Protein AF-A0A7S0FZW3-F1 (afdb_monomer)

InterPro domains:
  IPR008166 Glycosyltransferase family 92 [PF01697] (112-172)

Secondary structure (DSSP, 8-state):
-----TTTTTS-EEEEETT-PBPSEEEEEEEETTEEEEEEE-SSTTSTT--SPEEEEEEESSHHHHHTT-BPPPEEEPPP--------PP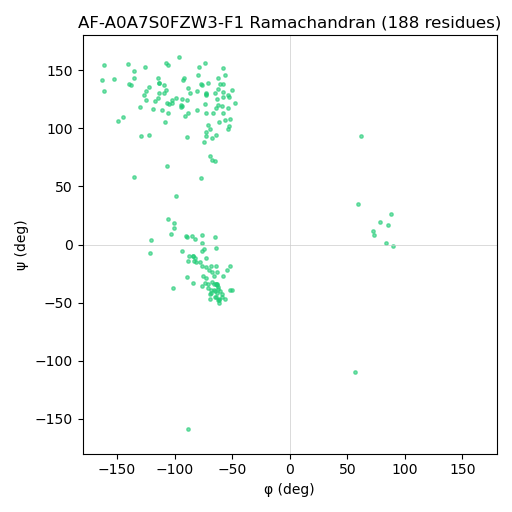P-------------------EEEEETHHHHHT-SS-HHHHHHHHHHHHHHTT--EEEEE-SSSGGGGGGTTHHHHHTTSEEEETTTTTTT-GGGSTTS--

Organism: NCBI:txid73915

Foldseek 3Di:
DDQAAQCPQVFAKWKAWPVGQTFPGWHFPDDDRRDTDIDTDGPPLPDPVQQDWIWMKMATPDPVRVVVVRIDDIDTDHRDDPPPPPPPPPPDDDDDDDPDPDPPPPPDQQEDEDECPSLVVVDDPDSLVVVVVVLVVVVVVRRQAYEYEYQAQCNCPVNSCVVCVVVRRYDYHHNPPVVVDPVVVVVPPD

Structure (mmCIF, N/CA/C/O backbone):
data_AF-A0A7S0FZW3-F1
#
_entry.id   AF-A0A7S0FZW3-F1
#
loop_
_atom_site.group_PDB
_atom_site.id
_atom_site.type_symbol
_atom_site.label_atom_id
_atom_site.label_alt_id
_atom_site.label_comp_id
_atom_site.label_asym_id
_atom_site.label_entity_id
_atom_site.label_seq_id
_atom_site.pdbx_PDB_ins_code
_atom_site.Cartn_x
_atom_site.Cartn_y
_atom_site.Cartn_z
_atom_site.occupancy
_atom_site.B_iso_or_equiv
_atom_site.auth_seq_id
_atom_site.auth_comp_id
_atom_site.auth_asym_id
_atom_site.auth_atom_id
_atom_site.pdbx_PDB_model_num
ATOM 1 N N . LEU A 1 1 ? 1.209 11.512 -8.986 1.00 34.34 1 LEU A N 1
ATOM 2 C CA . LEU A 1 1 ? 0.352 10.322 -9.179 1.00 34.34 1 LEU A CA 1
ATOM 3 C C . LEU A 1 1 ? 0.423 9.905 -10.641 1.00 34.34 1 LEU A C 1
ATOM 5 O O . LEU A 1 1 ? 0.212 10.753 -11.498 1.00 34.34 1 LEU A O 1
ATOM 9 N N . PHE A 1 2 ? 0.761 8.651 -10.934 1.00 38.25 2 PHE A N 1
ATOM 10 C CA . PHE A 1 2 ? 0.705 8.128 -12.300 1.00 38.25 2 PHE A CA 1
ATOM 11 C C . PHE A 1 2 ? -0.748 7.747 -12.602 1.00 38.25 2 PHE A C 1
ATOM 13 O O . PHE A 1 2 ? -1.293 6.865 -11.946 1.00 38.25 2 PHE A O 1
ATOM 20 N N . GLN A 1 3 ? -1.390 8.416 -13.561 1.00 38.31 3 GLN A N 1
ATOM 21 C CA . GLN A 1 3 ? -2.618 7.902 -14.166 1.00 38.31 3 GLN A CA 1
ATOM 22 C C . GLN A 1 3 ? -2.209 6.731 -15.059 1.00 38.31 3 GLN A C 1
ATOM 24 O O . GLN A 1 3 ? -1.810 6.943 -16.201 1.00 38.31 3 GLN A O 1
ATOM 29 N N . THR A 1 4 ? -2.238 5.497 -14.550 1.00 41.47 4 THR A N 1
ATOM 30 C CA . THR A 1 4 ? -2.161 4.362 -15.474 1.00 41.47 4 THR A CA 1
ATOM 31 C C . THR A 1 4 ? -3.500 4.268 -16.194 1.00 41.47 4 THR A C 1
ATOM 33 O O . THR A 1 4 ? -4.560 4.358 -15.576 1.00 41.47 4 THR A O 1
ATOM 36 N N . LEU A 1 5 ? -3.470 4.188 -17.522 1.00 49.91 5 LEU A N 1
ATOM 37 C CA . LEU A 1 5 ? -4.684 4.000 -18.309 1.00 49.91 5 LEU A CA 1
ATOM 38 C C . LEU A 1 5 ? -5.376 2.701 -17.855 1.00 49.91 5 LEU A C 1
ATOM 40 O O . LEU A 1 5 ? -4.678 1.773 -17.437 1.00 49.91 5 LEU A O 1
ATOM 44 N N . PRO A 1 6 ? -6.713 2.587 -17.982 1.00 52.00 6 PRO A N 1
ATOM 45 C CA . PRO A 1 6 ? -7.483 1.442 -17.490 1.00 52.00 6 PRO A CA 1
ATOM 46 C C . PRO A 1 6 ? -6.957 0.076 -17.939 1.00 52.00 6 PRO A C 1
ATOM 48 O O . PRO A 1 6 ? -7.303 -0.915 -17.330 1.00 52.00 6 PRO A O 1
ATOM 51 N N . GLN A 1 7 ? -6.131 -0.002 -18.985 1.00 57.62 7 GLN A N 1
ATOM 52 C CA . GLN A 1 7 ? -5.589 -1.240 -19.550 1.00 57.62 7 GLN A CA 1
ATOM 53 C C . GLN A 1 7 ? -4.257 -1.702 -18.930 1.00 57.62 7 GLN A C 1
ATOM 55 O O . GLN A 1 7 ? -3.671 -2.673 -19.402 1.00 57.62 7 GLN A O 1
ATOM 60 N N . SER A 1 8 ? -3.759 -1.053 -17.876 1.00 56.78 8 SER A N 1
ATOM 61 C CA . SER A 1 8 ? -2.472 -1.406 -17.255 1.00 56.78 8 SER A CA 1
ATOM 62 C C . SER A 1 8 ? -2.403 -2.794 -16.628 1.00 56.78 8 SER A C 1
ATOM 64 O O . SER A 1 8 ? -1.310 -3.342 -16.474 1.00 56.78 8 SER A O 1
ATOM 66 N N . TYR A 1 9 ? -3.558 -3.399 -16.351 1.00 60.62 9 TYR A N 1
ATOM 67 C CA . TYR A 1 9 ? -3.665 -4.790 -15.922 1.00 60.62 9 TYR A CA 1
ATOM 68 C C . TYR A 1 9 ? -3.486 -5.804 -17.068 1.00 60.62 9 TYR A C 1
ATOM 70 O O . TYR A 1 9 ? -3.218 -6.971 -16.798 1.00 60.62 9 TYR A O 1
ATOM 78 N N . LEU A 1 10 ? -3.629 -5.386 -18.334 1.00 65.81 10 LEU A N 1
ATOM 79 C CA . LEU A 1 10 ? -3.503 -6.262 -19.509 1.00 65.81 10 LEU A CA 1
ATOM 80 C C . LEU A 1 10 ? -2.068 -6.375 -20.027 1.00 65.81 10 LEU A C 1
ATOM 82 O O . LEU A 1 10 ? -1.787 -7.246 -20.851 1.00 65.81 10 LEU A O 1
ATOM 86 N N . THR A 1 11 ? -1.161 -5.499 -19.589 1.00 73.12 11 THR A N 1
ATOM 87 C CA . THR A 1 11 ? 0.237 -5.557 -20.018 1.00 73.12 11 THR A CA 1
ATOM 88 C C . THR A 1 11 ? 1.073 -6.381 -19.051 1.00 73.12 11 THR A C 1
ATOM 90 O O . THR A 1 11 ? 0.934 -6.296 -17.831 1.00 73.12 11 THR A O 1
ATOM 93 N N . GLN A 1 12 ? 2.000 -7.153 -19.609 1.00 81.56 12 GLN A N 1
ATOM 94 C CA . GLN A 1 12 ? 3.114 -7.669 -18.832 1.00 81.56 12 GLN A CA 1
ATOM 95 C C . GLN A 1 12 ? 4.054 -6.511 -18.505 1.00 81.56 12 GLN A C 1
ATOM 97 O O . GLN A 1 12 ? 4.295 -5.627 -19.334 1.00 81.56 12 GLN A O 1
ATOM 102 N N . TRP A 1 13 ? 4.552 -6.514 -17.277 1.00 82.88 13 TRP A N 1
ATOM 103 C CA . TRP A 1 13 ? 5.541 -5.561 -16.797 1.00 82.88 13 TRP A CA 1
ATOM 104 C C . TRP A 1 13 ? 6.887 -6.260 -16.711 1.00 82.88 13 TRP A C 1
ATOM 106 O O . TRP A 1 13 ? 6.943 -7.476 -16.520 1.00 82.88 13 TRP A O 1
ATOM 116 N N . ARG A 1 14 ? 7.963 -5.488 -16.815 1.00 85.88 14 ARG A N 1
ATOM 117 C CA . ARG A 1 14 ? 9.344 -5.924 -16.647 1.00 85.88 14 ARG A CA 1
ATOM 118 C C . ARG A 1 14 ? 10.011 -5.057 -15.590 1.00 85.88 14 ARG A C 1
ATOM 120 O O . ARG A 1 14 ? 9.947 -3.829 -15.657 1.00 85.88 14 ARG A O 1
ATOM 127 N N . CYS A 1 15 ? 10.686 -5.701 -14.644 1.00 86.69 15 CYS A N 1
ATOM 128 C CA . CYS A 1 15 ? 11.490 -5.017 -13.639 1.00 86.69 15 CYS A CA 1
ATOM 129 C C . CYS A 1 15 ? 12.980 -5.242 -13.893 1.00 86.69 15 CYS A C 1
ATOM 131 O O . CYS A 1 15 ? 13.410 -6.356 -14.203 1.00 86.69 15 CYS A O 1
ATOM 133 N N . ARG A 1 16 ? 13.777 -4.182 -13.762 1.00 85.06 16 ARG A N 1
ATOM 134 C CA . ARG A 1 16 ? 15.232 -4.225 -13.952 1.00 85.06 16 ARG A CA 1
ATOM 135 C C . ARG A 1 16 ? 15.941 -3.456 -12.851 1.00 85.06 16 ARG A C 1
ATOM 137 O O . ARG A 1 16 ? 15.411 -2.458 -12.360 1.00 85.06 16 ARG A O 1
ATOM 144 N N . THR A 1 17 ? 17.149 -3.884 -12.509 1.00 84.31 17 THR A N 1
ATOM 145 C CA . THR A 1 17 ? 18.058 -3.098 -11.669 1.00 84.31 17 THR A CA 1
ATOM 146 C C . THR A 1 17 ? 19.054 -2.310 -12.527 1.00 84.31 17 THR A C 1
ATOM 148 O O . THR A 1 17 ? 19.250 -2.610 -13.709 1.00 84.31 17 THR A O 1
ATOM 151 N N . GLY A 1 18 ? 19.680 -1.281 -11.947 1.00 77.56 18 GLY A N 1
ATOM 152 C CA . GLY A 1 18 ? 20.695 -0.450 -12.612 1.00 77.56 18 GLY A CA 1
ATOM 153 C C . GLY A 1 18 ? 21.905 -1.228 -13.127 1.00 77.56 18 GLY A C 1
ATOM 154 O O . GLY A 1 18 ? 22.468 -0.847 -14.149 1.00 77.56 18 GLY A O 1
ATOM 155 N N . ASP A 1 19 ? 22.226 -2.357 -12.497 1.00 73.06 19 ASP A N 1
ATOM 156 C CA . ASP A 1 19 ? 23.345 -3.226 -12.884 1.00 73.06 19 ASP A CA 1
ATOM 157 C C . ASP A 1 19 ? 22.981 -4.176 -14.036 1.00 73.06 19 ASP A C 1
ATOM 159 O O . ASP A 1 19 ? 23.765 -5.031 -14.438 1.00 73.06 19 ASP A O 1
ATOM 163 N N . GLY A 1 20 ? 21.771 -4.036 -14.586 1.00 66.69 20 GLY A N 1
ATOM 164 C CA . GLY A 1 20 ? 21.302 -4.822 -15.718 1.00 66.69 20 GLY A CA 1
ATOM 165 C C . GLY A 1 20 ? 20.729 -6.187 -15.347 1.00 66.69 20 GLY A C 1
ATOM 166 O O . GLY A 1 20 ? 20.275 -6.883 -16.256 1.00 66.69 20 GLY A O 1
ATOM 167 N N . ALA A 1 21 ? 20.671 -6.550 -14.058 1.00 66.38 21 ALA A N 1
ATOM 168 C CA . ALA A 1 21 ? 19.979 -7.759 -13.629 1.00 66.38 21 ALA A CA 1
ATOM 169 C C . ALA A 1 21 ? 18.486 -7.640 -13.978 1.00 66.38 21 ALA A C 1
ATOM 171 O O . ALA A 1 21 ? 17.781 -6.704 -13.573 1.00 66.38 21 ALA A O 1
ATOM 172 N N . LEU A 1 22 ? 18.025 -8.576 -14.802 1.00 62.41 22 LEU A N 1
ATOM 173 C CA . LEU A 1 22 ? 16.634 -8.701 -15.203 1.00 62.41 22 LEU A CA 1
ATOM 174 C C . LEU A 1 22 ? 15.899 -9.543 -14.164 1.00 62.41 22 LEU A C 1
ATOM 176 O O . LEU A 1 22 ? 16.344 -10.629 -13.805 1.00 62.41 22 LEU A O 1
ATOM 180 N N . SER A 1 23 ? 14.759 -9.041 -13.694 1.00 62.69 23 SER A N 1
ATOM 181 C CA . SER A 1 23 ? 13.831 -9.844 -12.903 1.00 62.69 23 SER A CA 1
ATOM 182 C C . SER A 1 23 ? 13.320 -11.020 -13.745 1.00 62.69 23 SER A C 1
ATOM 184 O O . SER A 1 23 ? 12.925 -10.825 -14.896 1.00 62.69 23 SER A O 1
ATOM 186 N N . SER A 1 24 ? 13.312 -12.228 -13.168 1.00 55.97 24 SER A N 1
ATOM 187 C CA . SER A 1 24 ? 12.840 -13.453 -13.833 1.00 55.97 24 SER A CA 1
ATOM 188 C C . SER A 1 24 ? 11.322 -13.460 -14.046 1.00 55.97 24 SER A C 1
ATOM 190 O O . SER A 1 24 ? 10.818 -14.148 -14.932 1.00 55.97 24 SER A O 1
ATOM 192 N N . SER A 1 25 ? 10.573 -12.675 -13.264 1.00 58.31 25 SER A N 1
ATOM 193 C CA . SER A 1 25 ? 9.135 -12.489 -13.452 1.00 58.31 25 SER A CA 1
ATOM 194 C C . SER A 1 25 ? 8.622 -11.234 -12.750 1.00 58.31 25 SER A C 1
ATOM 196 O O . SER A 1 25 ? 8.853 -11.030 -11.553 1.00 58.31 25 SER A O 1
ATOM 198 N N . SER A 1 26 ? 7.840 -10.440 -13.484 1.00 61.84 26 SER A N 1
ATOM 199 C CA . SER A 1 26 ? 6.934 -9.462 -12.890 1.00 61.84 26 SER A CA 1
ATOM 200 C C . SER A 1 26 ? 5.491 -9.792 -13.219 1.00 61.84 26 SER A C 1
ATOM 202 O O . SER A 1 26 ? 5.115 -9.916 -14.381 1.00 61.84 26 SER A O 1
ATOM 204 N N . SER A 1 27 ? 4.681 -9.954 -12.177 1.00 64.19 27 SER A N 1
ATOM 205 C CA . SER A 1 27 ? 3.242 -10.188 -12.305 1.00 64.19 27 SER A CA 1
ATOM 206 C C . SER A 1 27 ? 2.482 -9.002 -11.733 1.00 64.19 27 SER A C 1
ATOM 208 O O . SER A 1 27 ? 2.897 -8.407 -10.733 1.00 64.19 27 SER A O 1
ATOM 210 N N . VAL A 1 28 ? 1.369 -8.653 -12.376 1.00 62.56 28 VAL A N 1
ATOM 211 C CA . VAL A 1 28 ? 0.389 -7.746 -11.781 1.00 62.56 28 VAL A CA 1
ATOM 212 C C . VAL A 1 28 ? -0.323 -8.536 -10.690 1.00 62.56 28 VAL A C 1
ATOM 214 O O . VAL A 1 28 ? -1.001 -9.520 -10.971 1.00 62.56 28 VAL A O 1
ATOM 217 N N . VAL A 1 29 ? -0.114 -8.144 -9.438 1.00 58.38 29 VAL A N 1
ATOM 218 C CA . VAL A 1 29 ? -0.693 -8.812 -8.264 1.00 58.38 29 VAL A CA 1
ATOM 219 C C . VAL A 1 29 ? -2.109 -8.317 -7.997 1.00 58.38 29 VAL A C 1
ATOM 221 O O . VAL A 1 29 ? -2.945 -9.071 -7.513 1.00 58.38 29 VAL A O 1
ATOM 224 N N . SER A 1 30 ? -2.382 -7.048 -8.296 1.00 52.97 30 SER A N 1
ATOM 225 C CA . SER A 1 30 ? -3.688 -6.426 -8.093 1.00 52.97 30 SER A CA 1
ATOM 226 C C . SER A 1 30 ? -3.808 -5.157 -8.934 1.00 52.97 30 SER A C 1
ATOM 228 O O . SER A 1 30 ? -2.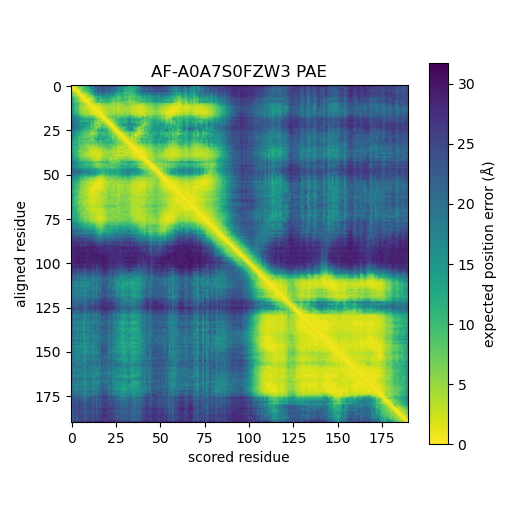797 -4.527 -9.257 1.00 52.97 30 SER A O 1
ATOM 230 N N . PHE A 1 31 ? -5.034 -4.775 -9.280 1.00 60.56 31 PHE A N 1
ATOM 231 C CA . PHE A 1 31 ? -5.335 -3.515 -9.949 1.00 60.56 31 PHE A CA 1
ATOM 232 C C . PHE A 1 31 ? -6.549 -2.852 -9.294 1.00 60.56 31 PHE A C 1
ATOM 234 O O . PHE A 1 31 ? -7.492 -3.525 -8.882 1.00 60.56 31 PHE A O 1
ATOM 241 N N . SER A 1 32 ? -6.533 -1.525 -9.205 1.00 50.16 32 SER A N 1
ATOM 242 C CA . SER A 1 32 ? -7.688 -0.724 -8.797 1.00 50.16 32 SER A CA 1
ATOM 243 C C . SER A 1 32 ? -7.683 0.584 -9.576 1.00 50.16 32 SER A C 1
ATOM 245 O O . SER A 1 32 ? -6.800 1.424 -9.392 1.00 50.16 32 SER A O 1
ATOM 247 N N . GLY A 1 33 ? -8.635 0.735 -10.500 1.00 63.0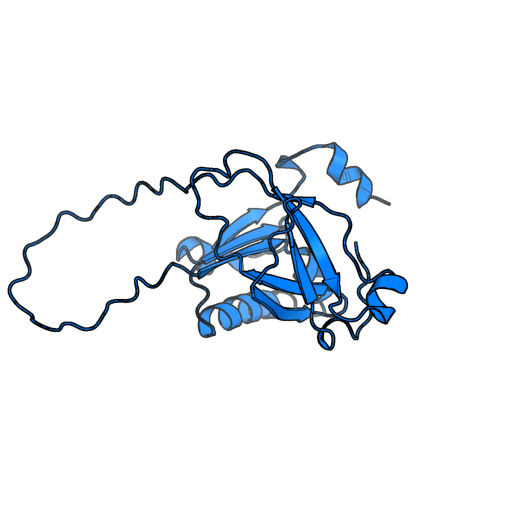3 33 GLY A N 1
ATOM 248 C CA . GLY A 1 33 ? -8.723 1.899 -11.381 1.00 63.03 33 GLY A CA 1
ATOM 249 C C . GLY A 1 33 ? -7.441 2.117 -12.190 1.00 63.03 33 GLY A C 1
ATOM 250 O O . GLY A 1 33 ? -7.132 1.347 -13.094 1.00 63.03 33 GLY A O 1
ATOM 251 N N . THR A 1 34 ? -6.706 3.179 -11.855 1.00 56.12 34 THR A N 1
ATOM 252 C CA . THR A 1 34 ? -5.451 3.595 -12.502 1.00 56.12 34 THR A CA 1
ATOM 253 C C . THR A 1 34 ? -4.201 3.192 -11.713 1.00 56.12 34 THR A C 1
ATOM 255 O O . THR A 1 34 ? -3.105 3.680 -12.001 1.00 56.12 34 THR A O 1
ATOM 258 N N . VAL A 1 35 ? -4.325 2.300 -10.729 1.00 61.50 35 VAL A N 1
ATOM 259 C CA . VAL A 1 35 ? -3.209 1.802 -9.915 1.00 61.50 35 VAL A CA 1
ATOM 260 C C . VAL A 1 35 ? -3.000 0.317 -10.190 1.00 61.50 35 VAL A C 1
ATOM 262 O O . VAL A 1 35 ? -3.925 -0.481 -10.043 1.00 61.50 35 VAL A O 1
ATOM 265 N N . ALA A 1 36 ? -1.773 -0.054 -10.555 1.00 66.62 36 ALA A N 1
ATOM 266 C CA . ALA A 1 36 ? -1.347 -1.441 -10.708 1.00 66.62 36 ALA A CA 1
ATOM 267 C C . ALA A 1 36 ? -0.301 -1.785 -9.641 1.00 66.62 36 ALA A C 1
ATOM 269 O O . ALA A 1 36 ? 0.681 -1.063 -9.463 1.00 66.62 36 ALA A O 1
ATOM 270 N N . LEU A 1 37 ? -0.504 -2.903 -8.945 1.00 70.94 37 LEU A N 1
ATOM 271 C CA . LEU A 1 37 ? 0.481 -3.484 -8.044 1.00 70.94 37 LEU A CA 1
ATOM 272 C C . LEU A 1 37 ? 1.333 -4.474 -8.835 1.00 70.94 37 LEU A C 1
ATOM 274 O O . LEU A 1 37 ? 0.849 -5.532 -9.237 1.00 70.94 37 LEU A O 1
ATOM 278 N N . ILE A 1 38 ? 2.601 -4.139 -9.048 1.00 76.81 38 ILE A N 1
ATOM 279 C CA . ILE A 1 38 ? 3.546 -4.976 -9.789 1.00 76.81 38 ILE A CA 1
ATOM 280 C C . ILE A 1 38 ? 4.483 -5.630 -8.782 1.00 76.81 38 ILE A C 1
ATOM 282 O O . ILE A 1 38 ? 5.184 -4.944 -8.037 1.00 76.81 38 ILE A O 1
ATOM 286 N N . ARG A 1 39 ? 4.516 -6.962 -8.760 1.00 78.62 39 ARG A N 1
ATOM 287 C CA . ARG A 1 39 ? 5.504 -7.709 -7.979 1.00 78.62 39 ARG A CA 1
ATOM 288 C C . ARG A 1 39 ? 6.684 -8.037 -8.861 1.00 78.62 39 ARG A C 1
ATOM 290 O O . ARG A 1 39 ? 6.521 -8.773 -9.824 1.00 78.62 39 ARG A O 1
ATOM 297 N N . CYS A 1 40 ? 7.852 -7.546 -8.480 1.00 80.81 40 CYS A N 1
ATOM 298 C CA . CYS A 1 40 ? 9.121 -7.866 -9.112 1.00 80.81 40 CYS A CA 1
ATOM 299 C C . CYS A 1 40 ? 9.861 -8.881 -8.241 1.00 80.81 40 CYS A C 1
ATOM 301 O O . CYS A 1 40 ? 10.123 -8.601 -7.070 1.00 80.81 40 CYS A O 1
ATOM 303 N N . ASN A 1 41 ? 10.187 -10.050 -8.788 1.00 76.69 41 ASN A N 1
ATOM 304 C CA . ASN A 1 41 ? 11.014 -11.030 -8.088 1.00 76.69 41 ASN A CA 1
ATOM 305 C C . ASN A 1 41 ? 12.458 -10.920 -8.579 1.00 76.69 41 ASN A C 1
ATOM 307 O O . ASN A 1 41 ? 12.717 -11.002 -9.780 1.00 76.69 41 ASN A O 1
ATOM 311 N N . PHE A 1 42 ? 13.397 -10.748 -7.659 1.00 73.56 42 PHE A N 1
ATOM 312 C CA . PHE A 1 42 ? 14.819 -10.728 -7.974 1.00 73.56 42 PHE A CA 1
ATOM 313 C C . PHE A 1 42 ? 15.485 -11.877 -7.228 1.00 73.56 42 PHE A C 1
ATOM 315 O O . PHE A 1 42 ? 15.455 -11.906 -6.001 1.00 73.56 42 PHE A O 1
ATOM 322 N N . GLU A 1 43 ? 16.050 -12.826 -7.966 1.00 66.81 43 GLU A N 1
ATOM 323 C CA . GLU A 1 43 ? 16.742 -13.981 -7.379 1.00 66.81 43 GLU A CA 1
ATOM 324 C C . GLU A 1 43 ? 18.121 -13.580 -6.819 1.00 66.81 43 GLU A C 1
ATOM 326 O O . GLU A 1 43 ? 18.557 -14.130 -5.814 1.00 66.81 43 GLU A O 1
ATOM 331 N N . ASP A 1 44 ? 18.737 -12.527 -7.373 1.00 64.06 44 ASP A N 1
ATOM 332 C CA . ASP A 1 44 ? 20.133 -12.156 -7.096 1.00 64.06 44 ASP A CA 1
ATOM 333 C C . ASP A 1 44 ? 20.322 -10.956 -6.145 1.00 64.06 44 ASP A C 1
ATOM 335 O O . ASP A 1 44 ? 21.439 -10.458 -5.991 1.00 64.06 44 ASP A O 1
ATOM 339 N N . LEU A 1 45 ? 19.260 -10.455 -5.498 1.00 64.19 45 LEU A N 1
ATOM 340 C CA . LEU A 1 45 ? 19.375 -9.322 -4.558 1.00 64.19 45 LEU A CA 1
ATOM 341 C C . LEU A 1 45 ? 19.784 -9.731 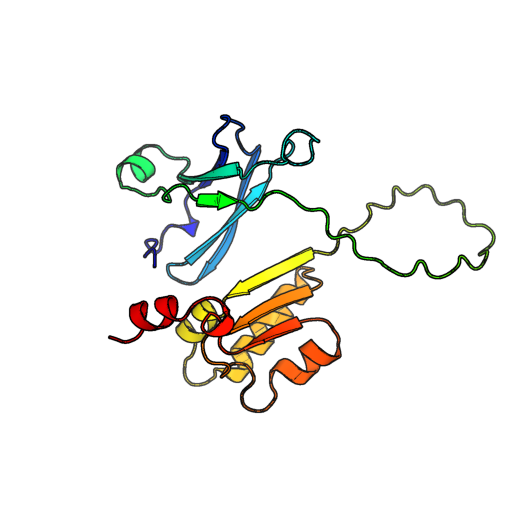-3.130 1.00 64.19 45 LEU A C 1
ATOM 343 O O . LEU A 1 45 ? 20.113 -8.859 -2.331 1.00 64.19 45 LEU A O 1
ATOM 347 N N . GLU A 1 46 ? 19.805 -11.027 -2.798 1.00 62.03 46 GLU A N 1
ATOM 348 C CA . GLU A 1 46 ? 20.181 -11.527 -1.459 1.00 62.03 46 GLU A CA 1
ATOM 349 C C . GLU A 1 46 ? 21.716 -11.696 -1.272 1.00 62.03 46 GLU A C 1
ATOM 351 O O . GLU A 1 46 ? 22.171 -12.216 -0.254 1.00 62.03 46 GLU A O 1
ATOM 356 N N . GLY A 1 47 ? 22.541 -11.250 -2.230 1.00 62.31 47 GLY A N 1
ATOM 357 C CA . GLY A 1 47 ? 24.004 -11.346 -2.154 1.00 62.31 47 GLY A CA 1
ATOM 358 C C . GLY A 1 47 ? 24.681 -10.275 -1.269 1.00 62.31 47 GLY A C 1
ATOM 359 O O . GLY A 1 47 ? 24.196 -9.145 -1.186 1.00 62.31 47 GLY A O 1
ATOM 360 N N . PRO A 1 48 ? 25.864 -10.564 -0.680 1.00 57.22 48 PRO A N 1
ATOM 361 C CA . PRO A 1 48 ? 26.633 -9.637 0.173 1.00 57.22 48 PRO A CA 1
ATOM 362 C C . PRO A 1 48 ? 27.141 -8.376 -0.553 1.00 57.22 48 PRO A C 1
ATOM 364 O O . PRO A 1 48 ? 27.746 -7.496 0.050 1.00 57.22 48 PRO A O 1
ATOM 367 N N . SER A 1 49 ? 26.908 -8.276 -1.859 1.00 56.72 49 SER A N 1
ATOM 368 C CA . SER A 1 49 ? 27.310 -7.150 -2.700 1.00 56.72 49 SER A CA 1
ATOM 369 C C . SER A 1 49 ? 26.317 -5.976 -2.667 1.00 56.72 49 SER A C 1
ATOM 371 O O . SER A 1 49 ? 26.652 -4.895 -3.143 1.00 56.72 49 SER A O 1
ATOM 373 N N . HIS A 1 50 ? 25.124 -6.140 -2.080 1.00 61.16 50 HIS A N 1
ATOM 374 C CA . HIS A 1 50 ? 24.034 -5.149 -2.154 1.00 61.16 50 HIS A CA 1
ATOM 375 C C . HIS A 1 50 ? 23.924 -4.242 -0.920 1.00 61.16 50 HIS A C 1
ATOM 377 O O . HIS A 1 50 ? 22.835 -3.917 -0.449 1.00 61.16 50 HIS A O 1
ATOM 383 N N . HIS A 1 51 ? 25.067 -3.784 -0.401 1.00 63.78 51 HIS A N 1
ATOM 384 C CA . HIS A 1 51 ? 25.118 -2.753 0.647 1.00 63.78 51 HIS A CA 1
ATOM 385 C C . HIS A 1 51 ? 24.800 -1.338 0.132 1.00 63.78 51 HIS A C 1
ATOM 387 O O . HIS A 1 51 ? 24.742 -0.384 0.910 1.00 63.78 51 HIS A O 1
ATOM 393 N N . HIS A 1 52 ? 24.593 -1.188 -1.175 1.00 69.62 52 HIS A N 1
ATOM 394 C CA . HIS A 1 52 ? 24.310 0.084 -1.824 1.00 69.62 52 HIS A CA 1
ATOM 395 C C . HIS A 1 52 ? 22.852 0.174 -2.273 1.00 69.62 52 HIS A C 1
ATOM 397 O O . HIS A 1 52 ? 22.177 -0.830 -2.485 1.00 69.62 52 HIS A O 1
ATOM 403 N N . ALA A 1 53 ? 22.364 1.406 -2.414 1.00 75.50 53 ALA A N 1
ATOM 404 C CA . ALA A 1 53 ? 21.036 1.656 -2.951 1.00 75.50 53 ALA A CA 1
ATOM 405 C C . ALA A 1 53 ? 20.959 1.170 -4.407 1.00 75.50 53 ALA A C 1
ATOM 407 O O . ALA A 1 53 ? 21.751 1.592 -5.252 1.00 75.50 53 ALA A O 1
ATOM 408 N N . VAL A 1 54 ? 19.988 0.308 -4.703 1.00 79.81 54 VAL A N 1
ATOM 409 C CA . VAL A 1 54 ? 19.801 -0.268 -6.039 1.00 79.81 54 VAL A CA 1
ATOM 410 C C . VAL A 1 54 ? 18.806 0.587 -6.813 1.00 79.81 54 VAL A C 1
ATOM 412 O O . VAL A 1 54 ? 17.687 0.818 -6.357 1.00 79.81 54 VAL A O 1
ATOM 415 N N . LYS A 1 55 ? 19.184 1.063 -8.004 1.00 83.94 55 LYS A N 1
ATOM 416 C CA . LYS A 1 55 ? 18.231 1.721 -8.913 1.00 83.94 55 LYS A CA 1
ATOM 417 C C . LYS A 1 55 ? 17.306 0.680 -9.521 1.00 83.94 55 LYS A C 1
ATOM 419 O O . LYS A 1 55 ? 17.788 -0.293 -10.093 1.00 83.94 55 LYS A O 1
ATOM 424 N N . MET A 1 56 ? 16.006 0.916 -9.443 1.00 84.00 56 MET A N 1
ATOM 425 C CA . MET A 1 56 ? 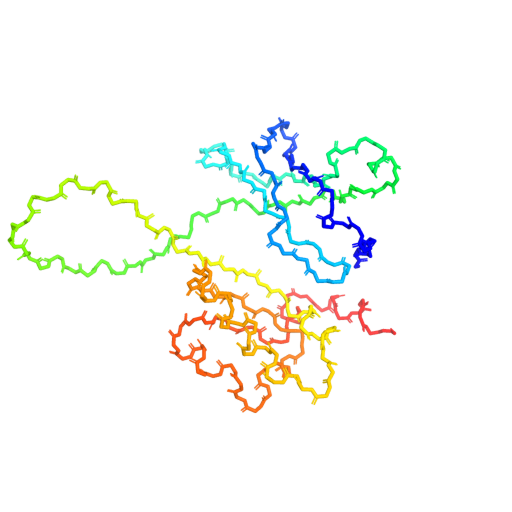14.972 0.051 -9.988 1.00 84.00 56 MET A CA 1
ATOM 426 C C . MET A 1 56 ? 14.235 0.744 -11.130 1.00 84.00 56 MET A C 1
ATOM 428 O O . MET A 1 56 ? 13.912 1.930 -11.054 1.00 84.00 56 MET A O 1
ATOM 432 N N . TYR A 1 57 ? 13.959 -0.028 -12.174 1.00 87.06 57 TYR A N 1
ATOM 433 C CA . TYR A 1 57 ? 13.210 0.367 -13.358 1.00 87.06 57 TYR A CA 1
ATOM 434 C C . TYR A 1 57 ? 12.012 -0.565 -13.497 1.00 87.06 57 TYR A C 1
ATOM 436 O O . TYR A 1 57 ? 12.155 -1.781 -13.350 1.00 87.06 57 TYR A O 1
ATOM 444 N N . VAL A 1 58 ? 10.847 0.005 -13.792 1.00 85.81 58 VAL A N 1
ATOM 445 C CA . VAL A 1 58 ? 9.609 -0.734 -14.050 1.00 85.81 58 VAL A CA 1
ATOM 446 C C . VAL A 1 58 ? 9.026 -0.208 -15.350 1.00 85.81 58 VAL A C 1
ATOM 448 O O . VAL A 1 58 ? 8.728 0.980 -15.463 1.00 85.81 58 VAL A O 1
ATOM 451 N N . GLU A 1 59 ? 8.905 -1.078 -16.341 1.00 87.62 59 GLU A N 1
ATOM 452 C CA . GLU A 1 59 ? 8.472 -0.723 -17.692 1.00 87.62 59 GLU A CA 1
ATOM 453 C C . GLU A 1 59 ? 7.539 -1.790 -18.263 1.00 87.62 59 GLU A C 1
ATOM 455 O O . GLU A 1 59 ? 7.570 -2.943 -17.833 1.00 87.62 59 GLU A O 1
ATOM 460 N N . ALA A 1 60 ? 6.687 -1.419 -19.217 1.00 85.50 60 ALA A N 1
ATOM 461 C CA . ALA A 1 60 ? 5.910 -2.399 -19.966 1.00 85.50 60 ALA A CA 1
ATOM 462 C C . ALA A 1 60 ? 6.848 -3.334 -20.752 1.00 85.50 60 ALA A C 1
ATOM 464 O O . ALA A 1 60 ? 7.871 -2.904 -21.282 1.00 85.50 60 ALA A O 1
ATOM 465 N N . ASP A 1 61 ? 6.505 -4.617 -20.855 1.00 84.81 61 ASP A N 1
ATOM 466 C CA . ASP A 1 61 ? 7.323 -5.577 -21.606 1.00 84.81 61 ASP A CA 1
ATOM 467 C C . ASP A 1 61 ? 7.303 -5.288 -23.118 1.00 84.81 61 ASP A C 1
ATOM 469 O O . ASP A 1 61 ? 8.301 -5.456 -23.823 1.00 84.81 61 ASP A O 1
ATOM 473 N N . ARG A 1 62 ? 6.172 -4.767 -23.609 1.00 84.88 62 ARG A N 1
ATOM 474 C CA . ARG A 1 62 ? 5.999 -4.385 -25.009 1.00 84.88 62 ARG A CA 1
ATOM 475 C C . ARG A 1 62 ? 6.692 -3.064 -25.334 1.00 84.88 62 ARG A C 1
ATOM 477 O O . ARG A 1 62 ? 6.632 -2.091 -24.584 1.00 84.88 62 ARG A O 1
ATOM 484 N N . GLU A 1 63 ? 7.338 -3.012 -26.493 1.00 87.06 63 GLU A N 1
ATOM 485 C CA . GLU A 1 63 ? 8.104 -1.843 -26.926 1.00 87.06 63 GLU A CA 1
ATOM 486 C C . GLU A 1 63 ? 7.237 -0.638 -27.304 1.00 87.06 63 GLU A C 1
ATOM 488 O O . GLU A 1 63 ? 7.609 0.488 -26.987 1.00 87.06 63 GLU A O 1
ATOM 493 N N . ASP A 1 64 ? 6.085 -0.860 -27.932 1.00 85.50 64 ASP A N 1
ATOM 494 C CA . ASP A 1 64 ? 5.150 0.206 -28.296 1.00 85.50 64 ASP A CA 1
ATOM 495 C C . ASP A 1 64 ? 4.638 0.949 -27.056 1.00 85.50 64 ASP A C 1
ATOM 497 O O . ASP A 1 64 ? 4.780 2.165 -26.970 1.00 85.50 64 ASP A O 1
ATOM 501 N N . LEU A 1 65 ? 4.203 0.213 -26.029 1.00 81.44 65 LEU A N 1
ATOM 502 C CA . LEU A 1 65 ? 3.774 0.805 -24.759 1.00 81.44 65 LEU A CA 1
ATOM 503 C C . LEU A 1 65 ? 4.902 1.593 -24.076 1.00 81.44 65 LEU A C 1
ATOM 505 O O . LEU A 1 65 ? 4.674 2.680 -23.548 1.00 81.44 65 LEU A O 1
ATOM 509 N N . ARG A 1 66 ? 6.146 1.097 -24.112 1.00 85.25 66 ARG A N 1
ATOM 510 C CA . ARG A 1 66 ? 7.293 1.845 -23.566 1.00 85.25 66 ARG A CA 1
ATOM 511 C C . ARG A 1 66 ? 7.539 3.159 -24.300 1.00 85.25 66 ARG A C 1
ATOM 513 O O . ARG A 1 66 ? 7.809 4.161 -23.641 1.00 85.25 66 ARG A O 1
ATOM 520 N N . ARG A 1 67 ? 7.437 3.172 -25.635 1.00 82.44 67 ARG A N 1
ATOM 521 C CA . ARG A 1 67 ? 7.555 4.408 -26.433 1.00 82.44 67 ARG A CA 1
ATOM 522 C C . ARG A 1 67 ? 6.444 5.399 -26.099 1.00 82.44 67 ARG A C 1
ATOM 524 O O . ARG A 1 67 ? 6.712 6.59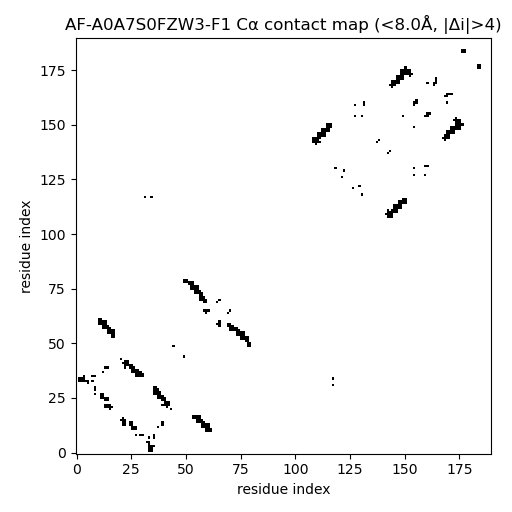4 -26.038 1.00 82.44 67 ARG A O 1
ATOM 531 N N . ASP A 1 68 ? 5.259 4.893 -25.776 1.00 81.50 68 ASP A N 1
ATOM 532 C CA . ASP A 1 68 ? 4.116 5.685 -25.313 1.00 81.50 68 ASP A CA 1
ATOM 533 C C . ASP A 1 68 ? 4.242 6.134 -23.842 1.00 81.50 68 ASP A C 1
ATOM 535 O O . ASP A 1 68 ? 3.304 6.681 -23.263 1.00 81.50 68 ASP A O 1
ATOM 539 N N . GLY A 1 69 ? 5.401 5.916 -23.212 1.00 80.94 69 GLY A N 1
ATOM 540 C CA . GLY A 1 69 ? 5.696 6.397 -21.866 1.00 80.94 69 GLY A CA 1
ATOM 541 C C . GLY A 1 69 ? 5.216 5.479 -20.745 1.00 80.94 69 GLY A C 1
ATOM 542 O O . GLY A 1 69 ? 5.180 5.906 -19.591 1.00 80.94 69 GLY A O 1
ATOM 543 N N . TRP A 1 70 ? 4.894 4.215 -21.035 1.00 78.81 70 TRP A N 1
ATOM 544 C CA . TRP A 1 70 ? 4.562 3.205 -20.022 1.00 78.81 70 TRP A CA 1
ATOM 545 C C . TRP A 1 70 ? 5.815 2.665 -19.323 1.00 78.81 70 TRP A C 1
ATOM 547 O O . TRP A 1 70 ? 6.111 1.468 -19.314 1.00 78.81 70 TRP A O 1
ATOM 557 N N . ALA A 1 71 ? 6.571 3.586 -18.740 1.00 82.81 71 ALA A N 1
ATOM 558 C CA . ALA A 1 71 ? 7.745 3.328 -17.936 1.00 82.81 71 ALA A CA 1
ATOM 559 C C . ALA A 1 71 ? 7.747 4.270 -16.733 1.00 82.81 71 ALA A C 1
ATOM 561 O O . ALA A 1 71 ? 7.438 5.460 -16.831 1.00 82.81 71 ALA A O 1
ATOM 562 N N . MET A 1 72 ? 8.106 3.734 -15.575 1.00 79.56 72 MET A N 1
ATOM 563 C CA . MET A 1 72 ? 8.295 4.531 -14.375 1.00 79.56 72 MET A CA 1
ATOM 564 C C . MET A 1 72 ? 9.657 5.218 -14.421 1.00 79.56 72 MET A C 1
ATOM 566 O O . MET A 1 72 ? 10.649 4.652 -14.888 1.00 79.56 72 MET A O 1
ATOM 570 N N . LYS A 1 73 ? 9.727 6.433 -13.866 1.00 79.31 73 LYS A N 1
ATOM 571 C CA . LYS A 1 73 ? 11.022 7.044 -13.555 1.00 79.31 73 LYS A CA 1
ATOM 572 C C . LYS A 1 73 ? 11.782 6.116 -12.601 1.00 79.31 73 LYS A C 1
ATOM 574 O O . LYS A 1 73 ? 11.160 5.589 -11.675 1.00 79.31 73 LYS A O 1
ATOM 579 N N . PRO A 1 74 ? 13.096 5.925 -12.798 1.00 82.00 74 PRO A N 1
ATOM 580 C CA . PRO A 1 74 ? 13.867 5.065 -11.922 1.00 82.00 74 PRO A CA 1
ATOM 581 C C . PRO A 1 74 ? 13.833 5.588 -10.491 1.00 82.00 74 PRO A C 1
ATOM 583 O O . PRO A 1 74 ? 13.961 6.793 -10.259 1.00 82.00 74 PRO A O 1
ATOM 586 N N . PHE A 1 75 ? 13.690 4.675 -9.540 1.00 78.75 75 PHE A N 1
ATOM 587 C CA . PHE A 1 75 ? 13.690 4.981 -8.114 1.00 78.75 75 PHE A CA 1
ATOM 588 C C . PHE A 1 75 ? 14.728 4.128 -7.389 1.00 78.75 75 PHE A C 1
ATOM 590 O O . PHE A 1 75 ? 15.114 3.058 -7.855 1.00 78.75 75 PHE A O 1
ATOM 597 N N . LEU A 1 76 ? 15.235 4.642 -6.272 1.00 76.12 76 LEU A N 1
ATOM 598 C CA . LEU A 1 76 ? 16.237 3.957 -5.464 1.00 76.12 76 LEU A CA 1
ATOM 599 C C . LEU A 1 76 ? 15.535 3.076 -4.437 1.00 76.12 76 LEU A C 1
ATOM 601 O O . LEU A 1 76 ? 14.729 3.563 -3.646 1.00 76.12 76 LEU A O 1
ATOM 605 N N . LEU A 1 77 ? 15.865 1.790 -4.438 1.00 74.56 77 LEU A N 1
ATOM 606 C CA . LEU A 1 77 ? 15.560 0.903 -3.331 1.00 74.56 77 LEU A CA 1
ATOM 607 C C . LEU A 1 77 ? 16.543 1.187 -2.199 1.00 74.56 77 LEU A C 1
ATOM 609 O O . LEU A 1 77 ? 17.746 1.354 -2.432 1.00 74.56 77 LEU A O 1
ATOM 613 N N . CYS A 1 78 ? 16.028 1.238 -0.973 1.00 68.44 78 CYS A N 1
ATOM 614 C CA . CYS A 1 78 ? 16.870 1.306 0.212 1.00 68.44 78 CYS A CA 1
ATOM 615 C C . CYS A 1 78 ? 17.844 0.117 0.224 1.00 68.44 78 CYS A C 1
ATOM 617 O O . CYS A 1 78 ? 17.455 -0.976 -0.203 1.00 68.44 78 CYS A O 1
ATOM 619 N N . PRO A 1 79 ? 19.076 0.301 0.735 1.00 67.44 79 PRO A N 1
ATOM 620 C CA . PRO A 1 79 ? 19.974 -0.814 0.987 1.00 67.44 79 PRO A CA 1
ATOM 621 C C . PRO A 1 79 ? 19.235 -1.878 1.788 1.00 67.44 79 PRO A C 1
ATOM 623 O O . PRO A 1 79 ? 18.546 -1.559 2.765 1.00 67.44 79 PRO A O 1
ATOM 626 N N . TRP A 1 80 ? 19.354 -3.133 1.365 1.00 59.97 80 TRP A N 1
ATOM 627 C CA . TRP A 1 80 ? 18.746 -4.214 2.114 1.00 59.97 80 TRP A CA 1
ATOM 628 C C . TRP A 1 80 ? 19.423 -4.288 3.482 1.00 59.97 80 TRP A C 1
ATOM 630 O O . TRP A 1 80 ? 20.628 -4.513 3.594 1.00 59.97 80 TRP A O 1
ATOM 640 N N . LYS A 1 81 ? 18.636 -4.066 4.534 1.00 60.56 81 LYS A N 1
ATOM 641 C CA . LYS A 1 81 ? 19.032 -4.366 5.902 1.00 60.56 81 LYS A CA 1
ATOM 642 C C . LYS A 1 81 ? 18.164 -5.539 6.338 1.00 60.56 81 LYS A C 1
ATOM 644 O O . LYS A 1 81 ? 16.943 -5.359 6.385 1.00 60.56 81 LYS A O 1
ATOM 649 N N . PRO A 1 82 ? 18.735 -6.722 6.623 1.00 58.06 82 PRO A N 1
ATOM 650 C CA . PRO A 1 82 ? 17.949 -7.789 7.211 1.00 58.06 82 PRO A CA 1
ATOM 651 C C . PRO A 1 82 ? 17.280 -7.223 8.459 1.00 58.06 82 PRO A C 1
ATOM 653 O O . PRO A 1 82 ? 17.931 -6.578 9.286 1.00 58.06 82 PRO A O 1
ATOM 656 N N . LEU A 1 83 ? 15.964 -7.405 8.561 1.00 50.00 83 LEU A N 1
ATOM 657 C CA . LEU A 1 83 ? 15.281 -7.156 9.816 1.00 50.00 83 LEU A CA 1
ATOM 658 C C . LEU A 1 83 ? 15.904 -8.131 10.812 1.00 50.00 83 LEU A C 1
ATOM 660 O O . LEU A 1 83 ? 15.648 -9.333 10.751 1.00 50.00 83 LEU A O 1
ATOM 664 N N . GLU A 1 84 ? 16.745 -7.618 11.706 1.00 50.62 84 GLU A N 1
ATOM 665 C CA . GLU A 1 84 ? 17.105 -8.304 12.940 1.00 50.62 84 GLU A CA 1
ATOM 666 C C . GLU A 1 84 ? 15.839 -8.346 13.795 1.00 50.62 84 GLU A C 1
ATOM 668 O O . GLU A 1 84 ? 15.662 -7.594 14.751 1.00 50.62 84 GLU A O 1
ATOM 673 N N . ILE A 1 85 ? 14.887 -9.187 13.393 1.00 49.25 85 ILE A N 1
ATOM 674 C CA . ILE A 1 85 ? 13.788 -9.548 14.260 1.00 49.25 85 ILE A CA 1
ATOM 675 C C . ILE A 1 85 ? 14.460 -10.394 15.328 1.00 49.25 85 ILE A C 1
ATOM 677 O O . ILE A 1 85 ? 14.752 -11.571 15.114 1.00 49.25 85 ILE A O 1
ATOM 681 N N . ALA A 1 86 ? 14.745 -9.775 16.471 1.00 44.47 86 ALA A N 1
ATOM 682 C CA . ALA A 1 86 ? 15.012 -10.490 17.701 1.00 44.47 86 ALA A CA 1
ATOM 683 C C . ALA A 1 86 ? 13.714 -11.211 18.083 1.00 44.47 86 ALA A C 1
ATOM 685 O O . ALA A 1 86 ? 12.991 -10.783 18.974 1.00 44.47 86 ALA A O 1
ATOM 686 N N . VAL A 1 87 ? 13.362 -12.266 17.343 1.00 49.19 87 VAL A N 1
ATOM 687 C CA . VAL A 1 87 ? 12.361 -13.226 17.780 1.00 49.19 87 VAL A CA 1
ATOM 688 C C . VAL A 1 87 ? 13.013 -13.891 18.984 1.00 49.19 87 VAL A C 1
ATOM 690 O O . VAL A 1 87 ? 14.040 -14.557 18.805 1.00 49.19 87 VAL A O 1
ATOM 693 N N . PRO A 1 88 ? 12.493 -13.709 20.209 1.00 43.69 88 PRO A N 1
ATOM 694 C CA . PRO A 1 88 ? 12.934 -14.522 21.322 1.00 43.69 88 PRO A CA 1
ATOM 695 C C . PRO A 1 88 ? 12.657 -15.958 20.893 1.00 43.69 88 PRO A C 1
ATOM 697 O O . PRO A 1 88 ? 11.501 -16.320 20.676 1.00 43.69 88 PRO A O 1
ATOM 700 N N . HIS A 1 89 ? 13.707 -16.750 20.679 1.00 48.09 89 HIS A N 1
ATOM 701 C CA . HIS A 1 89 ? 13.543 -18.182 20.485 1.00 48.09 89 HIS A CA 1
ATOM 702 C C . HIS A 1 89 ? 12.737 -18.684 21.689 1.00 48.09 89 HIS A C 1
ATOM 704 O O . HIS A 1 89 ? 13.224 -18.542 22.817 1.00 48.09 89 HIS A O 1
ATOM 710 N N . PRO A 1 90 ? 11.524 -19.240 21.515 1.00 47.41 90 PRO A N 1
ATOM 711 C CA . PRO A 1 90 ? 10.938 -20.009 22.591 1.00 47.41 90 PRO A CA 1
ATOM 712 C C . PRO A 1 90 ? 11.923 -21.143 22.869 1.00 47.41 90 PRO A C 1
ATOM 714 O O . PRO A 1 90 ? 12.273 -21.906 21.967 1.00 47.41 90 PRO A O 1
ATOM 717 N N . ALA A 1 91 ? 12.441 -21.181 24.097 1.00 48.12 91 ALA A N 1
ATOM 718 C CA . ALA A 1 91 ? 13.333 -22.230 24.551 1.00 48.12 91 ALA A CA 1
ATOM 719 C C . ALA A 1 91 ? 12.731 -23.582 24.155 1.00 48.12 91 ALA A C 1
ATOM 721 O O . ALA A 1 91 ? 11.585 -23.882 24.495 1.00 48.12 91 ALA A O 1
ATOM 722 N N . HIS A 1 92 ? 13.490 -24.357 23.381 1.00 46.72 92 HIS A N 1
ATOM 723 C CA . HIS A 1 92 ? 13.108 -25.689 22.948 1.00 46.72 92 HIS A CA 1
ATOM 724 C C . HIS A 1 92 ? 12.704 -26.527 24.166 1.00 46.72 92 HIS A C 1
ATOM 726 O O . HIS A 1 92 ? 13.552 -26.945 24.953 1.00 46.72 92 HIS A O 1
ATOM 732 N N . LEU A 1 93 ? 11.408 -26.801 24.308 1.00 49.19 93 LEU A N 1
ATOM 733 C CA . LEU A 1 93 ? 10.962 -27.969 25.051 1.00 49.19 93 LEU A CA 1
ATOM 734 C C . LEU A 1 93 ? 11.266 -29.197 24.178 1.00 49.19 93 LEU A C 1
ATOM 736 O O . LEU A 1 93 ? 10.928 -29.190 22.989 1.00 49.19 93 LEU A O 1
ATOM 740 N N . PRO A 1 94 ? 11.910 -30.246 24.715 1.00 51.91 94 PRO A N 1
ATOM 741 C CA . PRO A 1 94 ? 12.199 -31.446 23.950 1.00 51.91 94 PRO A CA 1
ATOM 742 C C . PRO A 1 94 ? 10.891 -32.205 23.700 1.00 51.91 94 PRO A C 1
ATOM 744 O O . PRO A 1 94 ? 10.369 -32.875 24.588 1.00 51.91 94 PRO A O 1
ATOM 747 N N . VAL A 1 95 ? 10.353 -32.105 22.483 1.00 52.06 95 VAL A N 1
ATOM 748 C CA . VAL A 1 95 ? 9.300 -33.008 22.007 1.00 52.06 95 VAL A CA 1
ATOM 749 C C . VAL A 1 95 ? 9.985 -34.210 21.372 1.00 52.06 95 VAL A C 1
ATOM 751 O O . VAL A 1 95 ? 10.684 -34.098 20.366 1.00 52.06 95 VAL A O 1
ATOM 754 N N . ALA A 1 96 ? 9.814 -35.364 22.008 1.00 50.50 96 ALA A N 1
ATOM 755 C CA . ALA A 1 96 ? 10.300 -36.637 21.519 1.00 50.50 96 ALA A CA 1
ATOM 756 C C . ALA A 1 96 ? 9.596 -37.029 20.208 1.00 50.50 96 ALA A C 1
ATOM 758 O O . ALA A 1 96 ? 8.372 -37.043 20.134 1.00 50.50 96 ALA A O 1
ATOM 759 N N . GLY A 1 97 ? 10.407 -37.394 19.214 1.00 53.00 97 GLY A N 1
ATOM 760 C CA . GLY A 1 97 ? 10.091 -38.375 18.176 1.00 53.00 97 GLY A CA 1
ATOM 761 C C . GLY A 1 97 ? 8.909 -38.080 17.254 1.00 53.00 97 GLY A C 1
ATOM 762 O O . GLY A 1 97 ? 7.803 -38.550 17.491 1.00 53.00 97 GLY A O 1
ATOM 763 N N . SER A 1 98 ? 9.177 -37.468 16.100 1.00 48.59 98 SER A N 1
ATOM 764 C CA . SER A 1 98 ? 8.413 -37.798 14.893 1.00 48.59 98 SER A CA 1
ATOM 765 C C . SER A 1 98 ? 9.276 -37.631 13.647 1.00 48.59 98 SER A C 1
ATOM 767 O O . SER A 1 98 ? 9.621 -36.527 13.228 1.00 48.59 98 SER A O 1
ATOM 769 N N . THR A 1 99 ? 9.671 -38.764 13.073 1.00 51.88 99 THR A N 1
ATOM 770 C CA . THR A 1 99 ? 10.334 -38.869 11.774 1.00 51.88 99 THR A CA 1
ATOM 771 C C . THR A 1 99 ? 9.309 -38.647 10.668 1.00 51.88 99 THR A C 1
ATOM 773 O O . THR A 1 99 ? 8.720 -39.594 10.157 1.00 51.88 99 THR A O 1
ATOM 776 N N . ALA A 1 100 ? 9.113 -37.390 10.282 1.00 50.00 100 ALA A N 1
ATOM 777 C CA . ALA A 1 100 ? 8.486 -37.035 9.017 1.00 50.00 100 ALA A CA 1
ATOM 778 C C . ALA A 1 100 ? 9.376 -36.022 8.289 1.00 50.00 100 ALA A C 1
ATOM 780 O O . ALA A 1 100 ? 9.306 -34.815 8.507 1.00 50.00 100 ALA A O 1
ATOM 781 N N . SER A 1 101 ? 10.238 -36.554 7.421 1.00 53.81 101 SER A N 1
ATOM 782 C CA . SER A 1 101 ? 10.974 -35.811 6.398 1.00 53.81 101 SER A CA 1
ATOM 783 C C . SER A 1 101 ? 9.988 -35.324 5.330 1.00 53.81 101 SER A C 1
ATOM 785 O O . SER A 1 101 ? 9.839 -35.914 4.264 1.00 53.81 101 SER A O 1
ATOM 787 N N . GLY A 1 102 ? 9.241 -34.277 5.658 1.00 50.81 102 GLY A N 1
ATOM 788 C CA . GLY A 1 102 ? 8.617 -33.393 4.686 1.00 50.81 102 GLY A CA 1
ATOM 789 C C . GLY A 1 102 ? 9.407 -32.100 4.731 1.00 50.81 102 GLY A C 1
ATOM 790 O O . GLY A 1 102 ? 9.539 -31.518 5.805 1.00 50.81 102 GLY A O 1
ATOM 791 N N . ALA A 1 103 ? 9.981 -31.674 3.607 1.00 51.62 103 ALA A N 1
ATOM 792 C CA . ALA A 1 103 ? 10.669 -30.395 3.510 1.00 51.62 103 ALA A CA 1
ATOM 793 C C . ALA A 1 103 ? 9.724 -29.282 3.992 1.00 51.62 103 ALA A C 1
ATOM 795 O O . ALA A 1 103 ? 8.823 -28.854 3.271 1.00 51.62 103 ALA A O 1
ATOM 796 N N . SER A 1 104 ? 9.910 -28.853 5.240 1.00 49.31 104 SER A N 1
ATOM 797 C CA . SER A 1 104 ? 9.217 -27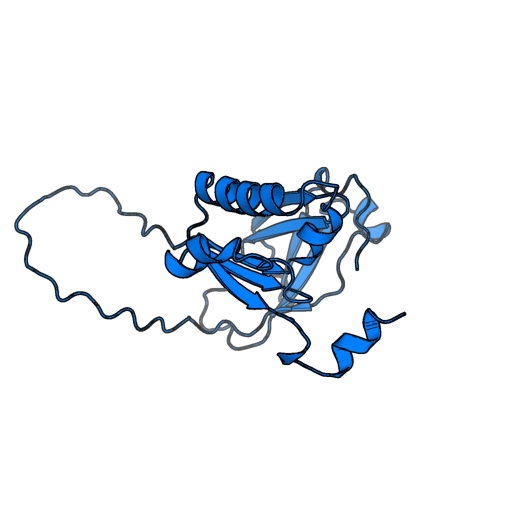.715 5.817 1.00 49.31 104 SER A CA 1
ATOM 798 C C . SER A 1 104 ? 9.726 -26.497 5.065 1.00 49.31 104 SER A C 1
ATOM 800 O O . SER A 1 104 ? 10.781 -25.948 5.384 1.00 49.31 104 SER A O 1
ATOM 802 N N . ARG A 1 105 ? 9.026 -26.114 3.987 1.00 49.31 105 ARG A N 1
ATOM 803 C CA . ARG A 1 105 ? 9.157 -24.766 3.439 1.00 49.31 105 ARG A CA 1
ATOM 804 C C . ARG A 1 105 ? 8.828 -23.866 4.610 1.00 49.31 105 ARG A C 1
ATOM 806 O O . ARG A 1 105 ? 7.671 -23.794 5.011 1.00 49.31 105 ARG A O 1
ATOM 813 N N . THR A 1 106 ? 9.847 -23.226 5.167 1.00 52.88 106 THR A N 1
ATOM 814 C CA . THR A 1 106 ? 9.670 -22.117 6.088 1.00 52.88 106 THR A CA 1
ATOM 815 C C . THR A 1 106 ? 8.760 -21.131 5.368 1.00 52.88 106 THR A C 1
ATOM 817 O O . THR A 1 106 ? 9.151 -20.489 4.390 1.00 52.88 106 THR A O 1
ATOM 820 N N . LEU A 1 107 ? 7.482 -21.125 5.751 1.00 62.31 107 LEU A N 1
ATOM 821 C CA . LEU A 1 107 ? 6.498 -20.191 5.234 1.00 62.31 107 LEU A CA 1
ATOM 822 C C . LEU A 1 107 ? 6.982 -18.825 5.704 1.00 62.31 107 LEU A C 1
ATOM 824 O O . LEU A 1 107 ? 6.788 -18.451 6.857 1.00 62.31 107 LEU A O 1
ATOM 828 N N . ARG A 1 108 ? 7.735 -18.134 4.838 1.00 66.50 108 ARG A N 1
ATOM 829 C CA . ARG A 1 108 ? 8.151 -16.760 5.096 1.00 66.50 108 ARG A CA 1
ATOM 830 C C . ARG A 1 108 ? 6.860 -15.955 5.300 1.00 66.50 108 ARG A C 1
ATOM 832 O O . ARG A 1 108 ? 5.999 -16.040 4.417 1.00 66.50 108 ARG A O 1
ATOM 839 N N . PRO A 1 109 ? 6.726 -15.213 6.413 1.00 74.25 109 PRO A N 1
ATOM 840 C CA . PRO A 1 109 ? 5.564 -14.372 6.649 1.00 74.25 109 PRO A CA 1
ATOM 841 C C . PRO A 1 109 ? 5.341 -13.457 5.449 1.00 74.25 109 PRO A C 1
ATOM 843 O O . PRO A 1 109 ? 6.267 -12.780 4.990 1.00 74.25 109 PRO A O 1
ATOM 846 N N . ARG A 1 110 ? 4.130 -13.464 4.905 1.00 84.44 110 ARG A N 1
ATOM 847 C CA . ARG A 1 110 ? 3.753 -12.618 3.777 1.00 84.44 110 ARG A CA 1
ATOM 848 C C . ARG A 1 110 ? 3.226 -11.306 4.335 1.00 84.44 110 ARG A C 1
ATOM 850 O O . ARG A 1 110 ? 2.046 -11.192 4.654 1.00 84.44 110 ARG A O 1
ATOM 857 N N . SER A 1 111 ? 4.119 -10.333 4.478 1.00 87.44 111 SER A N 1
ATOM 858 C CA . SER A 1 111 ? 3.757 -8.977 4.892 1.00 87.44 111 SER A CA 1
ATOM 859 C C . SER A 1 111 ? 3.487 -8.088 3.677 1.00 87.44 111 SER A C 1
ATOM 861 O O . SER A 1 111 ? 4.152 -8.218 2.644 1.00 87.44 111 SER A O 1
ATOM 863 N N . LEU A 1 112 ? 2.510 -7.191 3.798 1.00 87.62 112 LEU A N 1
ATOM 864 C CA . LEU A 1 112 ? 2.153 -6.212 2.779 1.00 87.62 112 LEU A CA 1
ATOM 865 C C . LEU A 1 112 ? 2.191 -4.797 3.369 1.00 87.62 112 LEU A C 1
ATOM 867 O O . LEU A 1 112 ? 1.486 -4.491 4.329 1.00 87.62 112 LEU A O 1
ATOM 871 N N . THR A 1 113 ? 2.974 -3.914 2.755 1.00 88.56 113 THR A N 1
ATOM 872 C CA . THR A 1 113 ? 3.037 -2.495 3.127 1.00 88.56 113 THR A CA 1
ATOM 873 C C . THR A 1 113 ? 2.235 -1.662 2.138 1.00 88.56 113 THR A C 1
ATOM 875 O O . THR A 1 113 ? 2.490 -1.727 0.935 1.00 88.56 113 THR A O 1
ATOM 878 N N . VAL A 1 114 ? 1.273 -0.877 2.628 1.00 88.06 114 VAL A N 1
ATOM 879 C CA . VAL A 1 114 ? 0.322 -0.137 1.786 1.00 88.06 114 VAL A CA 1
ATOM 880 C C . VAL A 1 114 ? 0.104 1.274 2.312 1.00 88.06 114 VAL A C 1
ATOM 882 O O . VAL A 1 114 ? -0.077 1.486 3.509 1.00 88.06 114 VAL A O 1
ATOM 885 N N . CYS A 1 115 ? 0.067 2.235 1.390 1.00 86.06 115 CYS A N 1
ATOM 886 C CA . CYS A 1 115 ? -0.488 3.560 1.643 1.00 86.06 115 CYS A CA 1
ATOM 887 C C . CYS A 1 115 ? -1.984 3.544 1.339 1.00 86.06 115 CYS A C 1
ATOM 889 O O . CYS A 1 115 ? -2.411 3.060 0.289 1.00 86.06 115 CYS A O 1
ATOM 891 N N . SER A 1 116 ? -2.780 4.114 2.227 1.00 84.50 116 SER A N 1
ATOM 892 C CA . SER A 1 116 ? -4.229 4.017 2.162 1.00 84.50 116 SER A CA 1
ATOM 893 C C . SER A 1 116 ? -4.916 4.891 1.109 1.00 84.50 116 SER A C 1
ATOM 895 O O . SER A 1 116 ? -6.137 4.844 0.990 1.00 84.50 116 SER A O 1
ATOM 897 N N . GLU A 1 117 ? -4.164 5.654 0.312 1.00 81.00 117 GLU A N 1
ATOM 898 C CA . GLU A 1 117 ? -4.698 6.552 -0.724 1.00 81.00 117 GLU A CA 1
ATOM 899 C C . GLU A 1 117 ? -5.707 5.846 -1.649 1.00 81.00 117 GLU A C 1
ATOM 901 O O . GLU A 1 117 ? -6.754 6.395 -1.988 1.00 81.00 117 GLU A O 1
ATOM 906 N N . VAL A 1 118 ? -5.437 4.582 -1.998 1.00 73.25 118 VAL A N 1
ATOM 907 C CA . VAL A 1 118 ? -6.335 3.774 -2.837 1.00 73.25 118 VAL A CA 1
ATOM 908 C C . VAL A 1 118 ? -7.690 3.548 -2.155 1.00 73.25 118 VAL A C 1
ATOM 910 O O . VAL A 1 118 ? -8.715 3.552 -2.830 1.00 73.25 118 VAL A O 1
ATOM 913 N N . LEU A 1 119 ? -7.725 3.411 -0.829 1.00 77.00 119 LEU A N 1
ATOM 914 C CA . LEU A 1 119 ? -8.958 3.190 -0.068 1.00 77.00 119 LEU A CA 1
ATOM 915 C C . LEU A 1 119 ? -9.844 4.444 -0.039 1.00 77.00 119 LEU A C 1
ATOM 917 O O . LEU A 1 119 ? -11.062 4.318 -0.135 1.00 77.00 119 LEU A O 1
ATOM 921 N N . TYR A 1 120 ? -9.256 5.645 -0.021 1.00 72.50 120 TYR A N 1
ATOM 922 C CA . TYR A 1 120 ? -10.011 6.901 -0.135 1.00 72.50 120 TYR A CA 1
ATOM 923 C C . TYR A 1 120 ? -10.685 7.063 -1.493 1.00 72.50 120 TYR A C 1
ATOM 925 O O . TYR A 1 120 ? -11.824 7.512 -1.570 1.00 72.50 120 TYR A O 1
ATOM 933 N N . SER A 1 121 ? -10.006 6.660 -2.570 1.00 66.50 121 SER A N 1
ATOM 934 C CA . SER A 1 121 ? -10.568 6.741 -3.924 1.00 66.50 121 SER A CA 1
ATOM 935 C C . SER A 1 121 ? -11.736 5.775 -4.166 1.00 66.50 121 SER A C 1
ATOM 937 O O . SER A 1 121 ? -12.519 5.976 -5.092 1.00 66.50 121 SER A O 1
ATOM 939 N N . LEU A 1 122 ? -11.865 4.743 -3.327 1.00 60.66 122 LEU A N 1
ATOM 940 C CA . LEU A 1 122 ? -12.943 3.756 -3.383 1.00 60.66 122 LEU A CA 1
ATOM 941 C C . LEU A 1 122 ? -14.1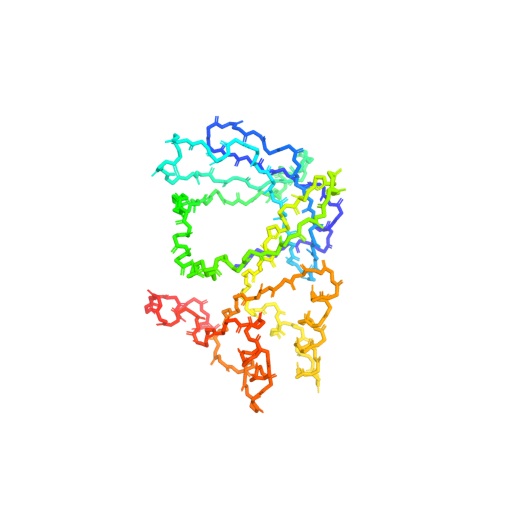27 4.103 -2.462 1.00 60.66 122 LEU A C 1
ATOM 943 O O . LEU A 1 122 ? -15.145 3.408 -2.486 1.00 60.66 122 LEU A O 1
ATOM 947 N N . ALA A 1 123 ? -14.013 5.155 -1.647 1.00 53.62 123 ALA A N 1
ATOM 948 C CA . ALA A 1 123 ? -15.026 5.527 -0.670 1.00 53.62 123 ALA A CA 1
ATOM 949 C C . ALA A 1 123 ? -16.273 6.136 -1.346 1.00 53.62 123 ALA A C 1
ATOM 951 O O . ALA A 1 123 ? -16.328 7.324 -1.658 1.00 53.62 123 ALA A O 1
ATOM 952 N N . GLY A 1 124 ? -17.292 5.296 -1.562 1.00 56.81 124 GLY A N 1
ATOM 953 C CA . GLY A 1 124 ? -18.698 5.697 -1.703 1.00 56.81 124 GLY A CA 1
ATOM 954 C C . GLY A 1 124 ? -19.406 5.752 -0.339 1.00 56.81 124 GLY A C 1
ATOM 955 O O . GLY A 1 124 ? -18.754 5.810 0.697 1.00 56.81 124 GLY A O 1
ATOM 956 N N . SER A 1 125 ? -20.741 5.666 -0.299 1.00 53.78 125 SER A N 1
ATOM 957 C CA . SER A 1 125 ? -21.559 5.758 0.932 1.00 53.78 125 SER A CA 1
ATOM 958 C C . SER A 1 125 ? -21.363 4.634 1.976 1.00 53.78 125 SER A C 1
ATOM 960 O O . SER A 1 125 ? -22.096 4.595 2.961 1.00 53.78 125 SER A O 1
ATOM 962 N N . LEU A 1 126 ? -20.396 3.725 1.789 1.00 56.81 126 LEU A N 1
ATOM 963 C CA . LEU A 1 126 ? -20.101 2.589 2.679 1.00 56.81 126 LEU A CA 1
ATOM 964 C C . LEU A 1 126 ? -18.582 2.421 2.939 1.00 56.81 126 LEU A C 1
ATOM 966 O O . LEU A 1 126 ? -18.020 1.369 2.627 1.00 56.81 126 LEU A O 1
ATOM 970 N N . PRO A 1 127 ? -17.884 3.434 3.484 1.00 65.19 127 PRO A N 1
ATOM 971 C CA . PRO A 1 127 ? -16.422 3.414 3.598 1.00 65.19 127 PRO A CA 1
ATOM 972 C C . PRO A 1 127 ? -15.895 2.373 4.603 1.00 65.19 127 PRO A C 1
ATOM 974 O O . PRO A 1 127 ? -14.908 1.696 4.325 1.00 65.19 127 PRO A O 1
ATOM 977 N N . GLU A 1 128 ? -16.567 2.184 5.741 1.00 68.88 128 GLU A N 1
ATOM 978 C CA . GLU A 1 128 ? -16.088 1.302 6.820 1.00 68.88 128 GLU A CA 1
ATOM 979 C C . GLU A 1 128 ? -16.117 -0.186 6.435 1.00 68.88 128 GLU A C 1
ATOM 981 O O . GLU A 1 128 ? -15.166 -0.934 6.683 1.00 68.88 128 GLU A O 1
ATOM 986 N N . ALA A 1 129 ? -17.189 -0.618 5.764 1.00 76.81 129 ALA A N 1
ATOM 987 C CA . ALA A 1 129 ? -17.347 -2.004 5.328 1.00 76.81 129 ALA A CA 1
ATOM 988 C C . ALA A 1 129 ? -16.280 -2.404 4.296 1.00 76.81 129 ALA A C 1
ATOM 990 O O . ALA A 1 129 ? -15.802 -3.540 4.302 1.00 76.81 129 ALA A O 1
ATOM 991 N N . LEU A 1 130 ? -15.870 -1.462 3.442 1.00 83.25 130 LEU A N 1
ATOM 992 C CA . LEU A 1 130 ? -14.925 -1.729 2.366 1.00 83.25 130 LEU A CA 1
ATOM 993 C C . LEU A 1 130 ? -13.512 -2.013 2.890 1.00 83.25 130 LEU A C 1
ATOM 995 O O . LEU A 1 130 ? -12.861 -2.943 2.420 1.00 83.25 130 LEU A O 1
ATOM 999 N N . VAL A 1 131 ? -13.041 -1.245 3.876 1.00 87.25 131 VAL A N 1
ATOM 1000 C CA . VAL A 1 131 ? -11.695 -1.419 4.454 1.00 87.25 131 VAL A CA 1
ATOM 1001 C C . VAL A 1 131 ? -11.581 -2.777 5.141 1.00 87.25 131 VAL A C 1
ATOM 1003 O O . VAL A 1 131 ? -10.618 -3.506 4.909 1.00 87.25 131 VAL A O 1
ATOM 1006 N N . SER A 1 132 ? -12.594 -3.152 5.926 1.00 90.00 132 SER A N 1
ATOM 1007 C CA . SER A 1 132 ? -12.642 -4.470 6.567 1.00 90.00 132 SER A CA 1
ATOM 1008 C C . SER A 1 132 ? -12.671 -5.598 5.538 1.00 90.00 132 SER A C 1
ATOM 1010 O O . SER A 1 132 ? -11.886 -6.537 5.628 1.00 90.00 132 SER A O 1
ATOM 1012 N N . GLN A 1 133 ? -13.515 -5.487 4.508 1.00 88.88 133 GLN A N 1
ATOM 1013 C CA . GLN A 1 133 ? -13.586 -6.490 3.445 1.00 88.88 133 GLN A CA 1
ATOM 1014 C C . GLN A 1 133 ? -12.261 -6.615 2.681 1.00 88.88 133 GLN A C 1
ATOM 1016 O O . GLN A 1 133 ? -11.853 -7.719 2.323 1.00 88.88 133 GLN A O 1
ATOM 1021 N N . TRP A 1 134 ? -11.574 -5.497 2.447 1.00 89.94 134 TRP A N 1
ATOM 1022 C CA . TRP A 1 134 ? -10.270 -5.478 1.797 1.00 89.94 134 TRP A CA 1
ATOM 1023 C C . TRP A 1 134 ? -9.199 -6.182 2.640 1.00 89.94 134 TRP A C 1
ATOM 1025 O O . TRP A 1 134 ? -8.455 -7.002 2.095 1.00 89.94 134 TRP A O 1
ATOM 1035 N N . LEU A 1 135 ? -9.144 -5.925 3.951 1.00 92.81 135 LEU A N 1
ATOM 1036 C CA . LEU A 1 135 ? -8.227 -6.610 4.872 1.00 92.81 135 LEU A CA 1
ATOM 1037 C C . LEU A 1 135 ? -8.511 -8.117 4.930 1.00 92.81 135 LEU A C 1
ATOM 1039 O O . LEU A 1 135 ? -7.598 -8.924 4.755 1.00 92.81 135 LEU A O 1
ATOM 1043 N N . GLU A 1 136 ? -9.777 -8.503 5.094 1.00 94.25 136 GLU A N 1
ATOM 1044 C CA . GLU A 1 136 ? -10.178 -9.911 5.171 1.00 94.25 136 GLU A CA 1
ATOM 1045 C C . GLU A 1 136 ? -9.917 -10.661 3.862 1.00 94.25 136 GLU A C 1
ATOM 1047 O O . GLU A 1 136 ? -9.393 -11.775 3.876 1.00 94.25 136 GLU A O 1
ATOM 1052 N N . TYR A 1 137 ? -10.169 -10.042 2.708 1.00 90.75 137 TYR A N 1
ATOM 1053 C CA . TYR A 1 137 ? -9.814 -10.635 1.419 1.00 90.75 137 TYR A CA 1
ATOM 1054 C C . TYR A 1 137 ? -8.316 -10.976 1.348 1.00 90.75 137 TYR A C 1
ATOM 1056 O O . TYR A 1 137 ? -7.951 -12.100 0.998 1.00 90.75 137 TYR A O 1
ATOM 1064 N N . HIS A 1 138 ? -7.439 -10.052 1.744 1.00 91.44 138 HIS A N 1
ATOM 1065 C CA . HIS A 1 138 ? -5.995 -10.296 1.728 1.00 91.44 138 HIS A CA 1
ATOM 1066 C C . HIS A 1 138 ? -5.572 -11.383 2.718 1.00 91.44 138 HIS A C 1
ATOM 1068 O O . HIS A 1 138 ? -4.680 -12.184 2.419 1.00 91.44 138 HIS A O 1
ATOM 1074 N N . ARG A 1 139 ? -6.261 -11.478 3.856 1.00 92.56 139 ARG A N 1
ATOM 1075 C CA . ARG A 1 139 ? -6.083 -12.572 4.808 1.00 92.56 139 ARG A CA 1
ATOM 1076 C C . ARG A 1 139 ? -6.368 -13.925 4.168 1.00 92.56 139 ARG A C 1
ATOM 1078 O O . ARG A 1 139 ? -5.564 -14.844 4.307 1.00 92.56 139 ARG A O 1
ATOM 1085 N N . THR A 1 140 ? -7.458 -14.042 3.406 1.00 88.00 140 THR A N 1
ATOM 1086 C CA . THR A 1 140 ? -7.836 -15.312 2.753 1.00 88.00 140 THR A CA 1
ATOM 1087 C C . THR A 1 140 ? -6.844 -15.778 1.684 1.00 88.00 140 THR A C 1
ATOM 1089 O O . THR A 1 140 ? -6.697 -16.980 1.477 1.00 88.00 140 THR A O 1
ATOM 1092 N N . ILE A 1 141 ? -6.106 -14.860 1.049 1.00 88.69 141 ILE A N 1
ATOM 1093 C CA . ILE A 1 141 ? -5.039 -15.193 0.083 1.00 88.69 141 ILE A CA 1
ATOM 1094 C C . ILE A 1 141 ? -3.654 -15.347 0.746 1.00 88.69 141 ILE A C 1
ATOM 1096 O O . ILE A 1 141 ? -2.637 -15.534 0.067 1.00 88.69 141 ILE A O 1
ATOM 1100 N N . GLY A 1 142 ? -3.616 -15.320 2.081 1.00 88.75 142 GLY A N 1
ATOM 1101 C CA . GLY A 1 142 ? -2.449 -15.635 2.895 1.00 88.75 142 GLY A CA 1
ATOM 1102 C C . GLY A 1 142 ? -1.529 -14.454 3.181 1.00 88.75 142 GLY A C 1
ATOM 1103 O O . GLY A 1 142 ? -0.340 -14.680 3.356 1.00 88.75 142 GLY A O 1
ATOM 1104 N N . VAL A 1 143 ? -2.021 -13.211 3.179 1.00 91.00 143 VAL A N 1
ATOM 1105 C CA . VAL A 1 143 ? -1.281 -12.093 3.790 1.00 91.00 143 VAL A CA 1
ATOM 1106 C C . VAL A 1 143 ? -1.379 -12.240 5.302 1.00 91.00 143 VAL A C 1
ATOM 1108 O O . VAL A 1 143 ? -2.485 -12.243 5.841 1.00 91.00 143 VAL A O 1
ATOM 1111 N N . ASP A 1 144 ? -0.230 -12.349 5.963 1.00 93.12 144 ASP A N 1
ATOM 1112 C CA . ASP A 1 144 ? -0.122 -12.595 7.404 1.00 93.12 144 ASP A CA 1
ATOM 1113 C C . ASP A 1 144 ? -0.100 -11.295 8.215 1.00 93.12 144 ASP A C 1
ATOM 1115 O O . ASP A 1 144 ? -0.501 -11.279 9.376 1.00 93.12 144 ASP A O 1
ATOM 1119 N N . HIS A 1 145 ? 0.393 -10.207 7.613 1.00 93.81 145 HIS A N 1
ATOM 1120 C CA . HIS A 1 145 ? 0.587 -8.928 8.291 1.00 93.81 145 HIS A CA 1
ATOM 1121 C C . HIS A 1 145 ? 0.506 -7.742 7.329 1.00 93.81 145 HIS A C 1
ATOM 1123 O O . HIS A 1 145 ? 1.021 -7.797 6.211 1.00 93.81 145 HIS A O 1
ATOM 1129 N N . PHE A 1 146 ? -0.084 -6.648 7.793 1.00 93.81 146 PHE A N 1
ATOM 1130 C CA . PHE A 1 146 ? -0.147 -5.375 7.090 1.00 93.81 146 PHE A CA 1
ATOM 1131 C C . PHE A 1 146 ? 0.658 -4.291 7.796 1.00 93.81 146 PHE A C 1
ATOM 1133 O O . PHE A 1 146 ? 0.538 -4.103 9.002 1.00 93.81 146 PHE A O 1
ATOM 1140 N N . VAL A 1 147 ? 1.372 -3.481 7.022 1.00 93.12 147 VAL A N 1
ATOM 1141 C CA . VAL A 1 147 ? 1.832 -2.155 7.445 1.00 93.12 147 VAL A CA 1
ATOM 1142 C C . VAL A 1 147 ? 1.014 -1.113 6.688 1.00 93.12 147 VAL A C 1
ATOM 1144 O O . VAL A 1 147 ? 1.218 -0.916 5.490 1.00 93.12 147 VAL A O 1
ATOM 1147 N N . LEU A 1 148 ? 0.066 -0.472 7.370 1.00 91.31 148 LEU A N 1
ATOM 1148 C CA . LEU A 1 148 ? -0.881 0.465 6.772 1.00 91.31 148 LEU A CA 1
ATOM 1149 C C . LEU A 1 148 ? -0.521 1.908 7.140 1.00 91.31 148 LEU A C 1
ATOM 1151 O O . LEU A 1 148 ? -0.643 2.313 8.296 1.00 91.31 148 LEU A O 1
ATOM 1155 N N . TYR A 1 149 ? -0.113 2.686 6.141 1.00 89.56 149 TYR A N 1
ATOM 1156 C CA . TYR A 1 149 ? 0.118 4.123 6.262 1.00 89.56 149 TYR A CA 1
ATOM 1157 C C . TYR A 1 149 ? -1.128 4.884 5.842 1.00 89.56 149 TYR A C 1
ATOM 1159 O O . TYR A 1 149 ? -1.554 4.770 4.692 1.00 89.56 149 TYR A O 1
ATOM 1167 N N . ASP A 1 150 ? -1.688 5.671 6.755 1.00 88.62 150 ASP A N 1
ATOM 1168 C CA . ASP A 1 150 ? -2.891 6.446 6.496 1.00 88.62 150 ASP A CA 1
ATOM 1169 C C . ASP A 1 150 ? -2.634 7.940 6.368 1.00 88.62 150 ASP A C 1
ATOM 1171 O O . ASP A 1 150 ? -1.967 8.524 7.216 1.00 88.62 150 ASP A O 1
ATOM 1175 N N . ARG A 1 151 ? -3.196 8.560 5.327 1.00 83.50 151 ARG A N 1
ATOM 1176 C CA . ARG A 1 151 ? -2.939 9.954 4.966 1.00 83.50 151 ARG A CA 1
ATOM 1177 C C . ARG A 1 151 ? -3.345 10.946 6.046 1.00 83.50 151 ARG A C 1
ATOM 1179 O O . ARG A 1 151 ? -2.558 11.818 6.404 1.00 83.50 151 ARG A O 1
ATOM 1186 N N . ASP A 1 152 ? -4.568 10.835 6.551 1.00 83.31 152 ASP A N 1
ATOM 1187 C CA . ASP A 1 152 ? -5.144 11.800 7.500 1.00 83.31 152 ASP A CA 1
ATOM 1188 C C . ASP A 1 152 ? -5.566 11.164 8.837 1.00 83.31 152 ASP A C 1
ATOM 1190 O O . ASP A 1 152 ? -5.833 11.872 9.813 1.00 83.31 152 ASP A O 1
ATOM 1194 N N . GLY A 1 153 ? -5.503 9.835 8.935 1.00 87.69 153 GLY A N 1
ATOM 1195 C CA . GLY A 1 153 ? -5.859 9.078 10.130 1.00 87.69 153 GLY A CA 1
ATOM 1196 C C . GLY A 1 153 ? -7.335 8.677 10.185 1.00 87.69 153 GLY A C 1
ATOM 1197 O O . GLY A 1 153 ? -7.728 8.025 11.157 1.00 87.69 153 GLY A O 1
ATOM 1198 N N . SER A 1 154 ? -8.148 9.059 9.194 1.00 88.06 154 SER A N 1
ATOM 1199 C CA . SER A 1 154 ? -9.590 8.813 9.199 1.00 88.06 154 SER A CA 1
ATOM 1200 C C . SER A 1 154 ? -9.976 7.353 8.960 1.00 88.06 154 SER A C 1
ATOM 1202 O O . SER A 1 154 ? -11.105 6.985 9.273 1.00 88.06 154 SER A O 1
ATOM 1204 N N . LEU A 1 155 ? -9.057 6.478 8.536 1.00 87.69 155 LEU A N 1
ATOM 1205 C CA . LEU A 1 155 ? -9.365 5.047 8.381 1.00 87.69 155 LEU A CA 1
ATOM 1206 C C . LEU A 1 155 ? -9.636 4.314 9.686 1.00 87.69 155 LEU A C 1
ATOM 1208 O O . LEU A 1 155 ? -10.308 3.287 9.666 1.00 87.69 155 LEU A O 1
ATOM 1212 N N . ASN A 1 156 ? -9.123 4.826 10.805 1.00 89.19 156 ASN A N 1
ATOM 1213 C CA . ASN A 1 156 ? -9.473 4.313 12.127 1.00 89.19 156 ASN A CA 1
ATOM 1214 C C . ASN A 1 156 ? -10.521 5.180 12.840 1.00 89.19 156 ASN A C 1
ATOM 1216 O O . ASN A 1 156 ? -10.649 5.118 14.065 1.00 89.19 156 ASN A O 1
ATOM 1220 N N . ALA A 1 157 ? -11.261 6.021 12.109 1.00 84.56 157 ALA A N 1
ATOM 1221 C CA . ALA A 1 157 ? -12.412 6.698 12.689 1.00 84.56 157 ALA A CA 1
ATOM 1222 C C . ALA A 1 157 ? -13.396 5.642 13.221 1.00 84.56 157 ALA A C 1
ATOM 1224 O O . ALA A 1 157 ? -13.681 4.651 12.555 1.00 84.56 157 ALA A O 1
ATOM 1225 N N . GLY A 1 158 ? -13.853 5.814 14.463 1.00 86.56 158 GLY A N 1
ATOM 1226 C CA . GLY A 1 158 ? -14.766 4.861 15.101 1.00 86.56 158 GLY A CA 1
ATOM 1227 C C . GLY A 1 158 ? -14.140 3.529 15.540 1.00 86.56 158 GLY A C 1
ATOM 1228 O O . GLY A 1 158 ? -14.883 2.647 15.955 1.00 86.56 158 GLY A O 1
ATOM 1229 N N . GLY A 1 159 ? -12.809 3.372 15.488 1.00 91.12 159 GLY A N 1
ATOM 1230 C CA . GLY A 1 159 ? -12.123 2.163 15.973 1.00 91.12 159 GLY A CA 1
ATOM 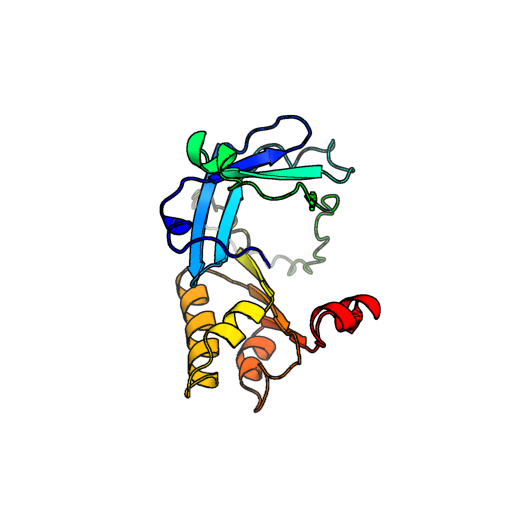1231 C C . GLY A 1 159 ? -12.186 0.965 15.019 1.00 91.12 159 GLY A C 1
ATOM 1232 O O . GLY A 1 159 ? -11.978 -0.175 15.432 1.00 91.12 159 GLY A O 1
ATOM 1233 N N . LEU A 1 160 ? -12.471 1.199 13.734 1.00 91.12 160 LEU A N 1
ATOM 1234 C CA . LEU A 1 160 ? -12.589 0.163 12.701 1.00 91.12 160 LEU A CA 1
ATOM 1235 C C . LEU A 1 160 ? -11.383 -0.794 12.637 1.00 91.12 160 LEU A C 1
ATOM 1237 O O . LEU A 1 160 ? -11.543 -1.993 12.410 1.00 91.12 160 LEU A O 1
ATOM 1241 N N . LEU A 1 161 ? -10.171 -0.267 12.815 1.00 94.06 161 LEU A N 1
ATOM 1242 C CA . LEU A 1 161 ? -8.925 -1.025 12.726 1.00 94.06 161 LEU A CA 1
ATOM 1243 C C . LEU A 1 161 ? -8.515 -1.670 14.053 1.00 94.06 161 LEU A C 1
ATOM 1245 O O . LEU A 1 161 ? -7.603 -2.497 14.051 1.00 94.06 161 LEU A O 1
ATOM 1249 N N . ASP A 1 162 ? -9.172 -1.344 15.168 1.00 95.31 162 ASP A N 1
ATOM 1250 C CA . ASP A 1 162 ? -8.713 -1.724 16.507 1.00 95.31 162 ASP A CA 1
ATOM 1251 C C . ASP A 1 162 ? -8.592 -3.245 16.658 1.00 95.31 162 ASP A C 1
ATOM 1253 O O . ASP A 1 162 ? -7.579 -3.739 17.151 1.00 95.31 162 ASP A O 1
ATOM 1257 N N . ALA A 1 163 ? -9.559 -4.016 16.151 1.00 94.44 163 ALA A N 1
ATOM 1258 C CA . ALA A 1 163 ? -9.503 -5.480 16.188 1.00 94.44 163 ALA A CA 1
ATOM 1259 C C . ALA A 1 163 ? -8.312 -6.053 15.392 1.00 94.44 163 ALA A C 1
ATOM 1261 O O . ALA A 1 163 ? -7.674 -7.028 15.806 1.00 94.44 163 ALA A O 1
ATOM 1262 N N . TYR A 1 164 ? -7.970 -5.437 14.260 1.00 96.12 164 TYR A N 1
ATOM 1263 C CA . TYR A 1 164 ? -6.851 -5.863 13.420 1.00 96.12 164 TYR A CA 1
ATOM 1264 C C . TYR A 1 164 ? -5.500 -5.457 14.017 1.00 96.12 164 TYR A C 1
ATOM 1266 O O . TYR A 1 164 ? -4.535 -6.214 13.930 1.00 96.12 164 TYR A O 1
ATOM 1274 N N . VAL A 1 165 ? -5.432 -4.295 14.669 1.00 96.25 165 VAL A N 1
ATOM 1275 C CA . VAL A 1 165 ? -4.231 -3.839 15.380 1.00 96.25 165 VAL A CA 1
ATOM 1276 C C . VAL A 1 165 ? -3.985 -4.694 16.622 1.00 96.25 165 VAL A C 1
ATOM 1278 O O . VAL A 1 165 ? -2.879 -5.193 16.816 1.00 96.25 165 VAL A O 1
ATOM 1281 N N . LEU A 1 166 ? -5.019 -4.938 17.431 1.00 95.50 166 LEU A N 1
ATOM 1282 C CA . LEU A 1 166 ? -4.925 -5.748 18.651 1.00 95.50 166 LEU A CA 1
ATOM 1283 C C . LEU A 1 166 ? -4.560 -7.208 18.369 1.00 95.50 166 LEU A C 1
ATOM 1285 O O . LEU A 1 166 ? -3.841 -7.822 19.153 1.00 95.50 166 LEU A O 1
ATOM 1289 N N . SER A 1 167 ? -5.021 -7.766 17.247 1.00 95.62 167 SER A N 1
ATOM 1290 C CA . SER A 1 167 ? -4.637 -9.120 16.822 1.00 95.62 167 SER A CA 1
ATOM 1291 C C . SER A 1 167 ? -3.225 -9.203 16.231 1.00 95.62 167 SER A C 1
ATOM 1293 O O . SER A 1 167 ? -2.761 -10.300 15.926 1.00 95.62 167 SER A O 1
ATOM 1295 N N . GLY A 1 168 ? -2.541 -8.068 16.058 1.00 95.38 168 GLY A N 1
ATOM 1296 C CA . GLY A 1 168 ? -1.243 -7.996 15.394 1.00 95.38 168 GLY A CA 1
ATOM 1297 C C . GLY A 1 168 ? -1.320 -8.206 13.883 1.00 95.38 168 GLY A C 1
ATOM 1298 O O . GLY A 1 168 ? -0.281 -8.373 13.256 1.00 95.38 168 GLY A O 1
ATOM 1299 N N . TYR A 1 169 ? -2.518 -8.198 13.290 1.00 96.19 169 TYR A N 1
ATOM 1300 C CA . TYR A 1 169 ? -2.701 -8.337 11.848 1.00 96.19 169 TYR A CA 1
ATOM 1301 C C . TYR A 1 169 ? -2.299 -7.069 11.087 1.00 96.19 169 TYR A C 1
ATOM 1303 O O . TYR A 1 169 ? -1.787 -7.148 9.973 1.00 96.19 169 TYR A O 1
ATOM 1311 N N . VAL A 1 170 ? -2.499 -5.896 11.693 1.00 96.44 170 VAL A N 1
ATOM 1312 C CA . VAL A 1 170 ? -2.194 -4.588 11.100 1.00 96.44 170 VAL A CA 1
ATOM 1313 C C . VAL A 1 170 ? -1.297 -3.783 12.039 1.00 96.44 170 VAL A C 1
ATOM 1315 O O . VAL A 1 170 ? -1.630 -3.557 13.197 1.00 96.44 170 VAL A O 1
ATOM 1318 N N . THR A 1 171 ? -0.192 -3.260 11.519 1.00 94.75 171 THR A N 1
ATOM 1319 C CA . THR A 1 171 ? 0.522 -2.118 12.094 1.00 94.75 171 THR A CA 1
ATOM 1320 C C . THR A 1 171 ? 0.028 -0.851 11.402 1.00 94.75 171 THR A C 1
ATOM 1322 O O . THR A 1 171 ? 0.189 -0.709 10.190 1.00 94.75 171 THR A O 1
ATOM 1325 N N . TYR A 1 172 ? -0.571 0.068 12.157 1.00 94.00 172 TYR A N 1
ATOM 1326 C CA . TYR A 1 172 ? -1.230 1.260 11.621 1.00 94.00 172 TYR A CA 1
ATOM 1327 C C . TYR A 1 172 ? -0.457 2.547 11.934 1.00 94.00 172 TYR A C 1
ATOM 1329 O O . TYR A 1 172 ? -0.112 2.807 13.086 1.00 94.00 172 TYR A O 1
ATOM 1337 N N . PHE A 1 173 ? -0.223 3.370 10.912 1.00 91.88 173 PHE A N 1
ATOM 1338 C CA . PHE A 1 173 ? 0.472 4.654 11.005 1.00 91.88 173 PHE A CA 1
ATOM 1339 C C . PHE A 1 173 ? -0.433 5.790 10.499 1.00 91.88 173 PHE A C 1
ATOM 1341 O O . PHE A 1 173 ? -0.463 6.043 9.292 1.00 91.88 173 PHE A O 1
ATOM 1348 N N . PRO A 1 174 ? -1.171 6.489 11.381 1.00 90.19 174 PRO A N 1
ATOM 1349 C CA . PRO A 1 174 ? -2.039 7.592 10.976 1.00 90.19 174 PRO A CA 1
ATOM 1350 C C . PRO A 1 174 ? -1.241 8.848 10.600 1.00 90.19 174 PRO A C 1
ATOM 1352 O O . PRO A 1 174 ? -0.145 9.082 11.112 1.00 90.19 174 PRO A O 1
ATOM 1355 N N . ARG A 1 175 ? -1.844 9.709 9.772 1.00 85.56 175 ARG A N 1
ATOM 1356 C CA . ARG A 1 175 ? -1.315 11.030 9.371 1.00 85.56 175 ARG A CA 1
ATOM 1357 C C . ARG A 1 175 ? 0.053 10.985 8.674 1.00 85.56 175 ARG A C 1
ATOM 1359 O O . ARG A 1 175 ? 0.889 11.876 8.834 1.00 85.56 175 ARG A O 1
ATOM 1366 N N . PHE A 1 176 ? 0.307 9.946 7.896 1.00 76.38 176 PHE A N 1
ATOM 1367 C CA . PHE A 1 176 ? 1.490 9.814 7.060 1.00 76.38 176 PHE A CA 1
ATOM 1368 C C . PHE A 1 176 ? 1.316 10.619 5.761 1.00 76.38 176 PHE A C 1
ATOM 1370 O O . PHE A 1 176 ? 0.293 10.463 5.110 1.00 76.38 176 PHE A O 1
ATOM 1377 N N . PRO A 1 177 ? 2.268 11.454 5.309 1.00 62.50 177 PRO A N 1
ATOM 1378 C CA . PRO A 1 177 ? 3.674 11.549 5.694 1.00 62.50 177 PRO A CA 1
ATOM 1379 C C . PRO A 1 177 ? 3.990 12.770 6.570 1.00 62.50 177 PRO A C 1
ATOM 1381 O O . PRO A 1 177 ? 5.147 13.178 6.612 1.00 62.50 177 PRO A O 1
ATOM 1384 N N . ALA A 1 178 ? 3.017 13.367 7.274 1.00 60.09 178 ALA A N 1
ATOM 1385 C CA . ALA A 1 178 ? 3.263 14.558 8.103 1.00 60.09 178 ALA A CA 1
ATOM 1386 C C . ALA A 1 178 ? 4.397 14.353 9.132 1.00 60.09 178 ALA A C 1
ATOM 1388 O O . ALA A 1 178 ? 5.017 15.314 9.574 1.00 60.09 178 ALA A O 1
ATOM 1389 N N . LEU A 1 179 ? 4.682 13.093 9.471 1.00 54.69 179 LEU A N 1
ATOM 1390 C CA . LEU A 1 179 ? 5.758 12.664 10.362 1.00 54.69 179 LEU A CA 1
ATOM 1391 C C . LEU A 1 179 ? 7.142 12.531 9.692 1.00 54.69 179 LEU A C 1
ATOM 1393 O O . LEU A 1 179 ? 8.131 12.416 10.409 1.00 54.69 179 LEU A O 1
ATOM 1397 N N . LEU A 1 180 ? 7.237 12.514 8.356 1.00 55.84 180 LEU A N 1
ATOM 1398 C CA . LEU A 1 180 ? 8.496 12.308 7.624 1.00 55.84 180 LEU A CA 1
ATOM 1399 C C . LEU A 1 180 ? 9.109 13.598 7.063 1.00 55.84 180 LEU A C 1
ATOM 1401 O O . LEU A 1 180 ? 10.330 13.731 7.082 1.00 55.84 180 LEU A O 1
ATOM 1405 N N . SER A 1 181 ? 8.307 14.546 6.570 1.00 48.97 181 SER A N 1
ATOM 1406 C CA . SER A 1 181 ? 8.787 15.889 6.211 1.00 48.97 181 SER A CA 1
ATOM 1407 C C . SER A 1 181 ? 7.631 16.887 6.083 1.00 48.97 181 SER A C 1
ATOM 1409 O O . SER A 1 181 ? 6.567 16.565 5.552 1.00 48.97 181 SER A O 1
ATOM 1411 N N . GLY A 1 182 ? 7.840 18.128 6.538 1.00 53.31 182 GLY A N 1
ATOM 1412 C CA . GLY A 1 182 ? 6.854 19.209 6.385 1.00 53.31 182 GLY A CA 1
ATOM 1413 C C . GLY A 1 182 ? 6.574 19.579 4.920 1.00 53.31 182 GLY A C 1
ATOM 1414 O O . GLY A 1 182 ? 5.492 20.063 4.605 1.00 53.31 182 GLY A O 1
ATOM 1415 N N . GLU A 1 183 ? 7.509 19.289 4.009 1.00 52.62 183 GLU A N 1
ATOM 1416 C CA . GLU A 1 183 ? 7.399 19.599 2.576 1.00 52.62 183 GLU A CA 1
ATOM 1417 C C . GLU A 1 183 ? 6.396 18.719 1.820 1.00 52.62 183 GLU A C 1
ATOM 1419 O O . GLU A 1 183 ? 5.940 19.096 0.747 1.00 52.62 183 GLU A O 1
ATOM 1424 N N . HIS A 1 184 ? 6.010 17.553 2.345 1.00 47.16 184 HIS A N 1
ATOM 1425 C CA . HIS A 1 184 ? 5.098 16.663 1.619 1.00 47.16 184 HIS A CA 1
ATOM 1426 C C . HIS A 1 184 ? 3.615 17.063 1.791 1.00 47.16 184 HIS A C 1
ATOM 1428 O O . HIS A 1 184 ? 2.761 16.596 1.039 1.00 47.16 184 HIS A O 1
ATOM 1434 N N . GLN A 1 185 ? 3.301 17.971 2.729 1.00 48.56 185 GLN A N 1
ATOM 1435 C CA . GLN A 1 185 ? 1.950 18.526 2.909 1.00 48.56 185 GLN A CA 1
ATOM 1436 C C . GLN A 1 185 ? 1.551 19.507 1.795 1.00 48.56 185 GLN A C 1
ATOM 1438 O O . GLN A 1 185 ? 0.371 19.614 1.468 1.00 48.56 185 GLN A O 1
ATOM 1443 N N . THR A 1 186 ? 2.508 20.202 1.173 1.00 52.00 186 THR A N 1
ATOM 1444 C CA . THR A 1 186 ? 2.218 21.255 0.182 1.00 52.00 186 THR A CA 1
ATOM 1445 C C . THR A 1 186 ? 1.834 20.725 -1.201 1.00 52.00 186 THR A C 1
ATOM 1447 O O . THR A 1 186 ? 1.261 21.469 -1.987 1.00 52.00 186 THR A O 1
ATOM 1450 N N . LEU A 1 187 ? 2.082 19.445 -1.508 1.00 49.97 187 LEU A N 1
ATOM 1451 C CA . LEU A 1 187 ? 1.739 18.846 -2.810 1.00 49.97 187 LEU A CA 1
ATOM 1452 C C . LEU A 1 187 ? 0.272 18.407 -2.940 1.00 49.97 187 LEU A C 1
ATOM 1454 O O . LEU A 1 187 ? -0.187 18.166 -4.053 1.00 49.97 187 LEU A O 1
ATOM 1458 N N . HIS A 1 188 ? -0.455 18.304 -1.827 1.00 47.28 188 HIS A N 1
ATOM 1459 C CA . HIS A 1 188 ? -1.855 17.858 -1.802 1.00 47.28 188 HIS A CA 1
ATOM 1460 C C . HIS A 1 188 ? -2.817 18.902 -1.211 1.00 47.28 188 HIS A C 1
ATOM 1462 O O . HIS A 1 188 ? -4.006 18.626 -1.071 1.00 47.28 188 HIS A O 1
ATOM 1468 N N . GLY A 1 189 ? -2.310 20.093 -0.879 1.00 44.03 189 GLY A N 1
ATOM 1469 C CA . GLY A 1 189 ? -3.092 21.253 -0.458 1.00 44.03 189 GLY A CA 1
ATOM 1470 C C . GLY A 1 189 ? -3.152 22.320 -1.551 1.00 44.03 189 GLY A C 1
ATOM 1471 O O . GLY A 1 189 ? -2.552 23.379 -1.388 1.00 44.03 189 GLY A O 1
ATOM 1472 N N . ALA A 1 190 ? -3.834 22.025 -2.660 1.00 35.38 190 ALA A N 1
ATOM 1473 C CA . ALA A 1 190 ? -4.319 23.000 -3.640 1.00 35.38 190 ALA A CA 1
ATOM 1474 C C . ALA A 1 190 ? -5.575 22.453 -4.326 1.00 35.38 190 ALA A C 1
ATOM 1476 O O . ALA A 1 190 ? -5.516 21.293 -4.796 1.00 35.38 190 ALA A O 1
#

Nearest PDB structures (foldseek):
  4lgm-assembly1_A  TM=4.576E-01  e=9.199E-01  Saccharolobus solfataricus P2
  8b1n-assembly1_B  TM=4.700E-01  e=3.087E+00  Calditerrivibrio nitroreducens DSM 19672
  8cta-assembly1_A  TM=5.189E-01  e=4.245E+00  Human immunodeficiency virus 1
  3vq4-assembly1_A  TM=5.450E-01  e=9.119E+00  Human immunodeficiency virus 1

Mean predicted aligned error: 15.8 Å

Radius of gyration: 20.14 Å; Cα contacts (8 Å, |Δi|>4): 239; chains: 1; bounding box: 49×62×53 Å

pLDDT: mean 71.31, std 16.77, range [34.34, 96.44]

Sequence (190 aa):
LFQTLPQSYLTQWRCRTGDGALSSSSSVVSFSGTVALIRCNFEDLEGPSHHHAVKMYVEADREDLRRDGWAMKPFLLCPWKPLEIAVPHPAHLPVAGSTASGASRTLRPRSLTVCSEVLYSLAGSLPEALVSQWLEYHRTIGVDHFVLYDRDGSLNAGGLLDAYVLSGYVTYFPRFPALLSGEHQTLHGA

Solvent-accessible surface area (backbone atoms only — not comparable to full-atom values): 11800 Å² total; per-residue (Å²): 134,75,82,40,58,80,62,60,80,77,55,55,45,39,32,34,38,73,89,65,54,66,38,87,47,36,47,77,76,48,73,56,79,40,45,72,41,72,46,68,44,63,90,78,69,84,48,95,81,42,77,50,66,45,39,37,38,45,30,41,63,50,66,69,49,37,74,73,58,43,50,53,79,71,43,73,42,75,44,75,68,82,79,81,70,81,67,77,73,75,78,82,72,90,75,82,84,80,97,68,97,62,89,76,71,76,77,69,80,38,68,47,80,43,68,42,66,66,59,63,78,65,53,60,104,57,50,72,65,50,57,54,52,52,52,51,53,43,40,77,78,57,43,62,31,34,40,40,35,23,60,77,37,66,80,46,56,94,51,69,44,48,69,40,40,76,71,62,38,32,48,78,40,62,34,41,58,68,85,77,40,78,74,67,59,65,81,76,67,125